Protein AF-A0AA96J7F6-F1 (afdb_monomer_lite)

Structure (mmCIF, N/CA/C/O backbone):
data_AF-A0AA96J7F6-F1
#
_entry.id   AF-A0AA96J7F6-F1
#
loop_
_atom_site.group_PDB
_atom_site.id
_atom_site.type_symbol
_atom_site.label_atom_id
_atom_site.label_alt_id
_atom_site.label_comp_id
_atom_site.label_asym_id
_atom_site.label_entity_id
_atom_site.label_seq_id
_atom_site.pdbx_PDB_ins_code
_atom_site.Cartn_x
_atom_site.Cartn_y
_atom_site.Cartn_z
_atom_site.occupancy
_atom_site.B_iso_or_equiv
_atom_site.auth_seq_id
_atom_site.auth_comp_id
_atom_site.auth_asym_id
_atom_site.auth_atom_id
_atom_site.pdbx_PDB_model_num
ATOM 1 N N . MET A 1 1 ? -18.258 10.737 36.086 1.00 29.47 1 MET A N 1
ATOM 2 C CA . MET A 1 1 ? -18.375 11.320 34.730 1.00 29.47 1 MET A CA 1
ATOM 3 C C . MET A 1 1 ? -16.994 11.320 34.085 1.00 29.47 1 MET A C 1
ATOM 5 O O . MET A 1 1 ? -16.238 12.267 34.261 1.00 29.47 1 MET A O 1
ATOM 9 N N . GLY A 1 2 ? -16.617 10.206 33.451 1.00 30.23 2 GLY A N 1
ATOM 10 C CA . GLY A 1 2 ? -15.282 10.015 32.882 1.00 30.23 2 GLY A CA 1
ATOM 11 C C . GLY A 1 2 ? -15.169 10.684 31.518 1.00 30.23 2 GLY A C 1
ATOM 12 O O . GLY A 1 2 ? -15.756 10.223 30.545 1.00 30.23 2 GLY A O 1
ATOM 13 N N . TRP A 1 3 ? -14.425 11.781 31.451 1.00 26.95 3 TRP A N 1
ATOM 14 C CA . TRP A 1 3 ? -14.023 12.395 30.195 1.00 26.95 3 TRP A CA 1
ATOM 15 C C . TRP A 1 3 ? -12.911 11.531 29.593 1.00 26.95 3 TRP A C 1
ATOM 17 O O . TRP A 1 3 ? -11.762 11.611 30.014 1.00 26.95 3 TRP A O 1
ATOM 27 N N . THR A 1 4 ? -13.236 10.658 28.640 1.00 39.91 4 THR A N 1
ATOM 28 C CA . THR A 1 4 ? -12.218 9.870 27.933 1.00 39.91 4 THR A CA 1
ATOM 29 C C . THR A 1 4 ? -11.337 10.821 27.130 1.00 39.91 4 THR A C 1
ATOM 31 O O . THR A 1 4 ? -11.848 11.573 26.298 1.00 39.91 4 THR A O 1
ATOM 34 N N . LEU A 1 5 ? -10.024 10.795 27.361 1.00 40.53 5 LEU A N 1
ATOM 35 C CA . LEU A 1 5 ? -9.011 11.621 26.684 1.00 40.53 5 LEU A CA 1
ATOM 36 C C . LEU A 1 5 ? -9.068 11.503 25.148 1.00 40.53 5 LEU A C 1
ATOM 38 O O . LEU A 1 5 ? -8.717 12.447 24.446 1.00 40.53 5 LEU A O 1
ATOM 42 N N . THR A 1 6 ? -9.641 10.416 24.623 1.00 42.97 6 THR A N 1
ATOM 43 C CA . THR A 1 6 ? -10.039 10.240 23.217 1.00 42.97 6 THR A CA 1
ATOM 44 C C . THR A 1 6 ? -10.931 11.373 22.709 1.00 42.97 6 THR A C 1
ATOM 46 O O . THR A 1 6 ? -10.792 11.790 21.571 1.00 42.97 6 THR A O 1
ATOM 49 N N . SER A 1 7 ? -11.810 11.928 23.548 1.00 34.69 7 SER A N 1
ATOM 50 C CA . SER A 1 7 ? -12.689 13.056 23.207 1.00 34.69 7 SER A CA 1
ATOM 51 C C . SER A 1 7 ? -11.951 14.398 23.163 1.00 34.69 7 SER A C 1
ATOM 53 O O . SER A 1 7 ? -12.307 15.266 22.365 1.00 34.69 7 SER A O 1
ATOM 55 N N . VAL A 1 8 ? -10.900 14.555 23.975 1.00 37.75 8 VAL A N 1
ATOM 56 C CA . VAL A 1 8 ? -10.046 15.749 23.992 1.00 37.75 8 VAL A CA 1
ATOM 57 C C . VAL A 1 8 ? -9.094 15.707 22.802 1.00 37.75 8 VAL A C 1
ATOM 59 O O . VAL A 1 8 ? -9.061 16.668 22.044 1.00 37.75 8 VAL A O 1
ATOM 62 N N . VAL A 1 9 ? -8.443 14.564 22.557 1.00 44.38 9 VAL A N 1
ATOM 63 C CA . VAL A 1 9 ? -7.594 14.302 21.383 1.00 44.38 9 VAL A CA 1
ATOM 64 C C . VAL A 1 9 ? -8.403 14.354 20.081 1.00 44.38 9 VAL A C 1
ATOM 66 O O . VAL A 1 9 ? -7.963 14.974 19.123 1.00 44.38 9 VAL A O 1
ATOM 69 N N . ALA A 1 10 ? -9.624 13.812 20.028 1.00 41.59 10 ALA A N 1
ATOM 70 C CA . ALA A 1 10 ? -10.499 13.947 18.857 1.00 41.59 10 ALA A CA 1
ATOM 71 C C . ALA A 1 10 ? -10.995 15.389 18.636 1.00 41.59 10 ALA A C 1
ATOM 73 O O . ALA A 1 10 ? -11.301 15.763 17.502 1.00 41.59 10 ALA A O 1
ATOM 74 N N . ARG A 1 11 ? -11.068 16.222 19.687 1.00 40.59 11 ARG A N 1
ATOM 75 C CA . ARG A 1 11 ? -11.379 17.658 19.560 1.00 40.59 11 ARG A CA 1
ATOM 76 C C . ARG A 1 11 ? -10.172 18.483 19.121 1.00 40.59 11 ARG A C 1
ATOM 78 O O . ARG A 1 11 ? -10.361 19.372 18.298 1.00 40.59 11 ARG A O 1
ATOM 85 N N . THR A 1 12 ? -8.965 18.187 19.600 1.00 42.22 12 THR A N 1
ATOM 86 C CA . THR A 1 12 ? -7.732 18.881 19.184 1.00 42.22 12 THR A CA 1
ATOM 87 C C . THR A 1 12 ? -7.173 18.382 17.848 1.00 42.22 12 THR A C 1
ATOM 89 O O . THR A 1 12 ? -6.543 19.162 17.142 1.00 42.22 12 THR A O 1
ATOM 92 N N . LEU A 1 13 ? -7.454 17.136 17.442 1.00 48.16 13 LEU A N 1
ATOM 93 C CA . LEU A 1 13 ? -7.037 16.550 16.156 1.00 48.16 13 LEU A CA 1
ATOM 94 C C . LEU A 1 13 ? -8.118 16.578 15.065 1.00 48.16 13 LEU A C 1
ATOM 96 O O . LEU A 1 13 ? -7.890 16.078 13.965 1.00 48.16 13 LEU A O 1
ATOM 100 N N . ARG A 1 14 ? -9.270 17.215 15.321 1.00 47.66 14 ARG A N 1
ATOM 101 C CA . ARG A 1 14 ? -10.308 17.493 14.311 1.00 47.66 14 ARG A CA 1
ATOM 102 C C . ARG A 1 14 ? -9.776 18.034 12.969 1.00 47.66 14 ARG A C 1
ATOM 104 O O . ARG A 1 14 ? -10.328 17.615 11.955 1.00 47.66 14 ARG A O 1
ATOM 111 N N . PRO A 1 15 ? -8.742 18.905 12.911 1.00 49.34 15 PRO A N 1
ATOM 112 C CA . PRO A 1 15 ? -8.194 19.362 11.630 1.00 49.34 15 PRO A CA 1
ATOM 113 C C . PRO A 1 15 ? -7.339 18.321 10.878 1.00 49.34 15 PRO A C 1
ATOM 115 O O . PRO A 1 15 ? -7.033 18.541 9.712 1.00 49.34 15 PRO A O 1
ATOM 118 N N . PHE A 1 16 ? -6.970 17.191 11.495 1.00 52.75 16 PHE A N 1
ATOM 119 C CA . PHE A 1 16 ? -6.060 16.178 10.924 1.00 52.75 16 PHE A CA 1
ATOM 120 C C . PHE A 1 16 ? -6.755 14.860 10.530 1.00 52.75 16 PHE A C 1
ATOM 122 O O . PHE A 1 16 ? -6.098 13.845 10.284 1.00 52.75 16 PHE A O 1
ATOM 129 N N . GLY A 1 17 ? -8.090 14.857 10.456 1.00 57.62 17 GLY A N 1
ATOM 130 C CA . GLY A 1 17 ? -8.877 13.674 10.118 1.00 57.62 17 GLY A CA 1
ATOM 131 C C . GLY A 1 17 ? -10.109 13.974 9.270 1.00 57.62 17 GLY A C 1
ATOM 132 O O . GLY A 1 17 ? -10.468 15.124 9.037 1.00 57.62 17 GLY A O 1
ATOM 133 N N . TRP A 1 18 ? -10.782 12.919 8.816 1.00 63.25 18 TRP A N 1
ATOM 134 C CA . TRP A 1 18 ? -11.919 12.990 7.886 1.00 63.25 18 TRP A CA 1
ATOM 135 C C . TRP A 1 18 ? -13.217 13.580 8.490 1.00 63.25 18 TRP A C 1
ATOM 137 O O . TRP A 1 18 ? -14.277 13.600 7.860 1.00 63.25 18 TRP A O 1
ATOM 147 N N . GLY A 1 19 ? -13.159 14.077 9.731 1.00 66.19 19 GLY A N 1
ATOM 148 C CA . GLY A 1 19 ? -14.324 14.536 10.487 1.00 66.19 19 GLY A CA 1
ATOM 149 C C . GLY A 1 19 ? -15.365 13.426 10.679 1.00 66.19 19 GLY A C 1
ATOM 150 O O . GLY A 1 19 ? -15.033 12.245 10.707 1.00 66.19 19 GLY A O 1
ATOM 151 N N . ARG A 1 20 ? -16.644 13.802 10.815 1.00 74.56 20 ARG A N 1
ATOM 152 C CA . ARG A 1 20 ? -17.781 12.857 10.851 1.00 74.56 20 ARG A CA 1
ATOM 153 C C . ARG A 1 20 ? -18.398 12.595 9.467 1.00 74.56 20 ARG A C 1
ATOM 155 O O . ARG A 1 20 ? -19.425 11.940 9.393 1.00 74.56 20 ARG A O 1
ATOM 162 N N . ARG A 1 21 ? -17.809 13.104 8.374 1.00 81.25 21 ARG A N 1
ATOM 163 C CA . ARG A 1 21 ? -18.402 13.004 7.023 1.00 81.25 21 ARG A CA 1
ATOM 164 C C . ARG A 1 21 ? -18.541 11.561 6.541 1.00 81.25 21 ARG A C 1
ATOM 166 O O . ARG A 1 21 ? -19.539 11.229 5.924 1.00 81.25 21 ARG A O 1
ATOM 173 N N . TRP A 1 22 ? -17.584 10.705 6.884 1.00 85.12 22 TRP A N 1
ATOM 174 C CA . TRP A 1 22 ? -17.620 9.277 6.556 1.00 85.12 22 TRP A CA 1
ATOM 175 C C . TRP A 1 22 ? -18.732 8.498 7.285 1.00 85.12 22 TRP A C 1
ATOM 177 O O . TRP A 1 22 ? -19.058 7.390 6.875 1.00 85.12 22 TRP A O 1
ATOM 187 N N . LEU A 1 23 ? -19.327 9.084 8.335 1.00 88.50 23 LEU A N 1
ATOM 188 C CA . LEU A 1 23 ? -20.488 8.545 9.054 1.00 88.50 23 LEU A CA 1
ATOM 189 C C . LEU A 1 23 ? -21.826 9.039 8.484 1.00 88.50 23 LEU A C 1
ATOM 191 O O . LEU A 1 23 ? -22.871 8.668 9.010 1.00 88.50 23 LEU A O 1
ATOM 195 N N . ALA A 1 24 ? -21.817 9.933 7.491 1.00 89.25 24 ALA A N 1
ATOM 196 C CA . ALA A 1 24 ? -23.053 10.423 6.895 1.00 89.25 24 ALA A CA 1
ATOM 197 C C . ALA A 1 24 ? -23.759 9.279 6.161 1.00 89.25 24 ALA A C 1
ATOM 199 O O . ALA A 1 24 ? -23.123 8.573 5.383 1.00 89.25 24 ALA A O 1
ATOM 200 N N . GLU A 1 25 ? -25.063 9.135 6.382 1.00 90.50 25 GLU A N 1
ATOM 201 C CA . GLU A 1 25 ? -25.889 8.062 5.81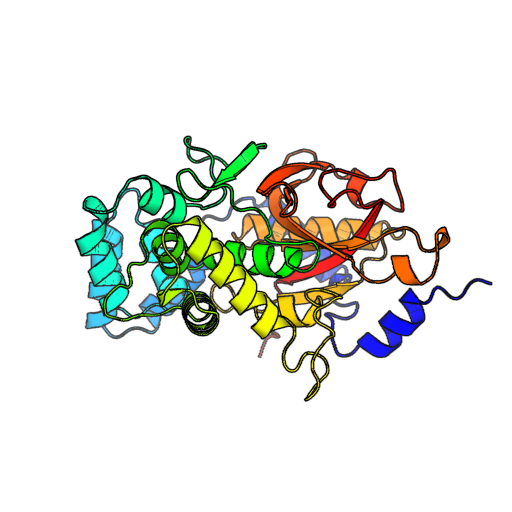5 1.00 90.50 25 GLU A CA 1
ATOM 202 C C . GLU A 1 25 ? -25.701 7.898 4.293 1.00 90.50 25 GLU A C 1
ATOM 204 O O . GLU A 1 25 ? -25.311 6.803 3.894 1.00 90.50 25 GLU A O 1
ATOM 209 N N . PRO A 1 26 ? -25.730 8.962 3.456 1.00 90.88 26 PRO A N 1
ATOM 210 C CA . PRO A 1 26 ? -25.479 8.806 2.018 1.00 90.88 26 PRO A CA 1
ATOM 211 C C . PRO A 1 26 ? -24.084 8.261 1.678 1.00 90.88 26 PRO A C 1
ATOM 213 O O . PRO A 1 26 ? -23.900 7.570 0.679 1.00 90.88 26 PRO A O 1
ATOM 216 N N . ALA A 1 27 ? -23.070 8.581 2.490 1.00 89.12 27 ALA A N 1
ATOM 217 C CA . ALA A 1 27 ? -21.715 8.081 2.277 1.00 89.12 27 ALA A CA 1
ATOM 218 C C . ALA A 1 27 ? -21.601 6.595 2.646 1.00 89.12 27 ALA A C 1
ATOM 220 O O . ALA A 1 27 ? -20.864 5.861 1.988 1.00 89.12 27 ALA A O 1
ATOM 221 N N . VAL A 1 28 ? -22.316 6.161 3.687 1.00 92.44 28 VAL A N 1
ATOM 222 C CA . VAL A 1 28 ? -22.358 4.760 4.123 1.00 92.44 28 VAL A CA 1
ATOM 223 C C . VAL A 1 28 ? -23.142 3.913 3.126 1.00 92.44 28 VAL A C 1
ATOM 225 O O . VAL A 1 28 ? -22.621 2.893 2.688 1.00 92.44 28 VAL A O 1
ATOM 228 N N . GLU A 1 29 ? -24.325 4.362 2.704 1.00 92.75 29 GLU A N 1
ATOM 229 C CA . GLU A 1 29 ? -25.144 3.683 1.690 1.00 92.75 29 GLU A CA 1
ATOM 230 C C . GLU A 1 29 ? -24.381 3.520 0.373 1.00 92.75 29 GLU A C 1
ATOM 232 O O . GLU A 1 29 ? -24.348 2.437 -0.212 1.00 92.75 29 GLU A O 1
ATOM 237 N N . HIS A 1 30 ? -23.690 4.577 -0.071 1.00 90.69 30 HIS A N 1
ATOM 238 C CA . HIS A 1 30 ? -22.843 4.497 -1.254 1.00 90.69 30 HIS A CA 1
ATOM 239 C C . HIS A 1 30 ? -21.741 3.446 -1.087 1.00 90.69 30 HIS A C 1
ATOM 241 O O . HIS A 1 30 ? -21.542 2.624 -1.977 1.00 90.69 30 HIS A O 1
ATOM 247 N N . ALA A 1 31 ? -21.043 3.426 0.052 1.00 91.81 31 ALA A N 1
ATOM 248 C CA . ALA A 1 31 ? -20.015 2.426 0.316 1.00 91.81 31 ALA A CA 1
ATOM 249 C C . ALA A 1 31 ? -20.581 0.996 0.365 1.00 91.81 31 ALA A C 1
ATOM 251 O O . ALA A 1 31 ? -19.964 0.087 -0.181 1.00 91.81 31 ALA A O 1
ATOM 252 N N . GLN A 1 32 ? -21.763 0.790 0.948 1.00 92.62 32 GLN A N 1
ATOM 253 C CA . GLN A 1 32 ? -22.434 -0.515 0.967 1.00 92.62 32 GLN A CA 1
ATOM 254 C C . GLN A 1 32 ? -22.753 -0.999 -0.447 1.00 92.62 32 GLN A C 1
ATOM 256 O O . GLN A 1 32 ? -22.313 -2.080 -0.826 1.00 92.62 32 GLN A O 1
ATOM 261 N N . HIS A 1 33 ? -23.392 -0.158 -1.262 1.00 90.56 33 HIS A N 1
ATOM 262 C CA . HIS A 1 33 ? -23.676 -0.477 -2.662 1.00 90.56 33 HIS A CA 1
ATOM 263 C C . HIS A 1 33 ? -22.395 -0.826 -3.437 1.00 90.56 33 HIS A C 1
ATOM 265 O O . HIS A 1 33 ? -22.348 -1.762 -4.233 1.00 90.56 33 HIS A O 1
ATOM 271 N N . LEU A 1 34 ? -21.319 -0.073 -3.197 1.00 88.38 34 LEU A N 1
ATOM 272 C CA . LEU A 1 34 ? -20.024 -0.324 -3.819 1.00 88.38 34 LEU A CA 1
ATOM 273 C C . LEU A 1 34 ? -19.353 -1.621 -3.350 1.00 88.38 34 LEU A C 1
ATOM 275 O O . LEU A 1 34 ? -18.599 -2.195 -4.132 1.00 88.38 34 LEU A O 1
ATOM 279 N N . ALA A 1 35 ? -19.580 -2.044 -2.108 1.00 87.62 35 ALA A N 1
ATOM 280 C CA . ALA A 1 35 ? -19.077 -3.303 -1.570 1.00 87.62 35 ALA A CA 1
ATOM 281 C C . ALA A 1 35 ? -19.878 -4.504 -2.098 1.00 87.62 35 ALA A C 1
ATOM 283 O O . ALA A 1 35 ? -19.287 -5.510 -2.480 1.00 87.62 35 ALA A O 1
ATOM 284 N N . GLU A 1 36 ? -21.206 -4.380 -2.177 1.00 86.75 36 GLU A N 1
ATOM 285 C CA . GLU A 1 36 ? -22.120 -5.410 -2.693 1.00 86.75 36 GLU A CA 1
ATOM 286 C C . GLU A 1 36 ? -21.915 -5.690 -4.183 1.00 86.75 36 GLU A C 1
ATOM 288 O O . GLU A 1 36 ? -22.040 -6.831 -4.622 1.00 86.75 36 GLU A O 1
ATOM 293 N N . ALA A 1 37 ? -21.525 -4.672 -4.957 1.00 82.94 37 ALA A N 1
ATOM 294 C CA . ALA A 1 37 ? -21.127 -4.846 -6.353 1.00 82.94 37 ALA A CA 1
ATOM 295 C C . ALA A 1 37 ? -19.887 -5.754 -6.524 1.00 82.94 37 ALA A C 1
ATOM 297 O O . ALA A 1 37 ? -19.620 -6.212 -7.635 1.00 82.94 37 ALA A O 1
ATOM 298 N N . GLY A 1 38 ? -19.143 -6.027 -5.444 1.00 75.81 38 GLY A N 1
ATOM 299 C CA . GLY A 1 38 ? -17.979 -6.904 -5.437 1.00 75.81 38 GLY A CA 1
ATOM 300 C C . GLY A 1 38 ? -16.756 -6.312 -6.137 1.00 75.81 38 GLY A C 1
ATOM 301 O O . GLY A 1 38 ? -16.668 -5.106 -6.386 1.00 75.81 38 GLY A O 1
ATOM 302 N N . ALA A 1 39 ? -15.781 -7.180 -6.434 1.00 69.69 39 ALA A N 1
ATOM 303 C CA . ALA A 1 39 ? -14.584 -6.800 -7.177 1.00 69.69 39 ALA A CA 1
ATOM 304 C C . ALA A 1 39 ? -14.987 -6.178 -8.518 1.00 69.69 39 ALA A C 1
ATOM 306 O O . ALA A 1 39 ? -15.656 -6.809 -9.339 1.00 69.69 39 ALA A O 1
ATOM 307 N N . ARG A 1 40 ? -14.601 -4.920 -8.731 1.00 65.44 40 ARG A N 1
ATOM 308 C CA . ARG A 1 40 ? -15.029 -4.201 -9.927 1.00 65.44 40 ARG A CA 1
ATOM 309 C C . ARG A 1 40 ? -14.231 -4.637 -11.137 1.00 65.44 40 ARG A C 1
ATOM 311 O O . ARG A 1 40 ? -13.006 -4.670 -11.102 1.00 65.44 40 ARG A O 1
ATOM 318 N N . GLU A 1 41 ? -14.936 -4.783 -12.252 1.00 61.72 41 GLU A N 1
ATOM 319 C CA . GLU A 1 41 ? -14.333 -4.898 -13.584 1.00 61.72 41 GLU A CA 1
ATOM 320 C C . GLU A 1 41 ? -13.382 -3.718 -13.883 1.00 61.72 41 GLU A C 1
ATOM 322 O O . GLU A 1 41 ? -12.384 -3.867 -14.581 1.00 61.72 41 GLU A O 1
ATOM 327 N N . ARG A 1 42 ? -13.649 -2.545 -13.283 1.00 76.19 42 ARG A N 1
ATOM 328 C CA . ARG A 1 42 ? -12.766 -1.371 -13.294 1.00 76.19 42 ARG A CA 1
ATOM 329 C C . ARG A 1 42 ? -12.461 -0.878 -11.885 1.00 76.19 42 ARG A C 1
ATOM 331 O O . ARG A 1 42 ? -13.124 0.033 -11.385 1.00 76.19 42 ARG A O 1
ATOM 338 N N . ASP A 1 43 ? -11.447 -1.471 -11.266 1.00 89.50 43 ASP A N 1
ATOM 339 C CA . ASP A 1 43 ? -10.872 -1.033 -9.988 1.00 89.50 43 ASP A CA 1
ATOM 340 C C . ASP A 1 43 ? -10.167 0.350 -10.085 1.00 89.50 43 ASP A C 1
ATOM 342 O O . ASP A 1 43 ? -10.121 0.993 -11.146 1.00 89.50 43 ASP A O 1
ATOM 346 N N . ALA A 1 44 ? -9.605 0.844 -8.977 1.00 93.38 44 ALA A N 1
ATOM 347 C CA . ALA A 1 44 ? -8.922 2.139 -8.942 1.00 93.38 44 ALA A CA 1
ATOM 348 C C . ALA A 1 44 ? -7.713 2.233 -9.891 1.00 93.38 44 ALA A C 1
ATOM 350 O O . ALA A 1 44 ? -7.495 3.288 -10.501 1.00 93.38 44 ALA A O 1
ATOM 351 N N . ALA A 1 45 ? -6.950 1.148 -10.043 1.00 95.31 45 ALA A N 1
ATOM 352 C CA . ALA A 1 45 ? -5.805 1.094 -10.944 1.00 95.31 45 ALA A CA 1
ATOM 353 C C . ALA A 1 45 ? -6.252 1.156 -12.411 1.00 95.31 45 ALA A C 1
ATOM 355 O O . ALA A 1 45 ? -5.623 1.848 -13.207 1.00 95.31 45 ALA A O 1
ATOM 356 N N . ALA A 1 46 ? -7.368 0.510 -12.768 1.00 95.06 46 ALA A N 1
ATOM 357 C CA . ALA A 1 46 ? -7.900 0.490 -14.130 1.00 95.06 46 ALA A CA 1
ATOM 358 C C . ALA A 1 46 ? -8.313 1.899 -14.544 1.00 95.06 46 ALA A C 1
ATOM 360 O O . ALA A 1 46 ? -7.867 2.399 -15.572 1.00 95.06 46 ALA A O 1
ATOM 361 N N . ARG A 1 47 ? -9.062 2.591 -13.678 1.00 95.00 47 ARG A N 1
ATOM 362 C CA . ARG A 1 47 ? -9.479 3.974 -13.939 1.00 95.00 47 ARG A CA 1
ATOM 363 C C . ARG A 1 47 ? -8.287 4.929 -14.043 1.00 95.00 47 ARG A C 1
ATOM 365 O O . ARG A 1 47 ? -8.328 5.890 -14.804 1.00 95.00 47 ARG A O 1
ATOM 372 N N . ALA A 1 48 ? -7.233 4.722 -13.253 1.00 96.56 48 ALA A N 1
ATOM 373 C CA . ALA A 1 48 ? -6.022 5.541 -13.338 1.00 96.56 48 ALA A CA 1
ATOM 374 C C . ALA A 1 48 ? -5.194 5.251 -14.597 1.00 96.56 48 ALA A C 1
ATOM 376 O O . ALA A 1 48 ? -4.660 6.183 -15.196 1.00 96.56 48 ALA A O 1
ATOM 377 N N . TRP A 1 49 ? -5.130 3.989 -15.017 1.00 97.06 49 TRP A N 1
ATOM 378 C CA . TRP A 1 49 ? -4.528 3.576 -16.279 1.00 97.06 49 TRP A CA 1
ATOM 379 C C . TRP A 1 49 ? -5.256 4.185 -17.483 1.00 97.06 49 TRP A C 1
ATOM 381 O O . TRP A 1 49 ? -4.607 4.801 -18.323 1.00 97.06 49 TRP A O 1
ATOM 391 N N . GLU A 1 50 ? -6.590 4.106 -17.528 1.00 96.75 50 GLU A N 1
ATOM 392 C CA . GLU A 1 50 ? -7.417 4.725 -18.577 1.00 96.75 50 GLU A CA 1
ATOM 393 C C . GLU A 1 50 ? -7.135 6.231 -18.685 1.00 96.75 50 GLU A C 1
ATOM 395 O O . GLU A 1 50 ? -6.741 6.709 -19.749 1.00 96.75 50 GLU A O 1
ATOM 400 N N . ARG A 1 51 ? -7.196 6.963 -17.561 1.00 97.00 51 ARG A N 1
ATOM 401 C CA . ARG A 1 51 ? -6.855 8.398 -17.527 1.00 97.00 51 ARG A CA 1
ATOM 402 C C . ARG A 1 51 ? -5.436 8.679 -18.016 1.00 97.00 51 ARG A C 1
ATOM 404 O O . ARG A 1 51 ? -5.192 9.704 -18.651 1.00 97.00 51 ARG A O 1
ATOM 411 N N . ARG A 1 52 ? -4.477 7.798 -17.710 1.00 97.38 52 ARG A N 1
ATOM 412 C CA . ARG A 1 52 ? -3.102 7.939 -18.200 1.00 97.38 52 ARG A CA 1
ATOM 413 C C . ARG A 1 52 ? -3.032 7.754 -19.710 1.00 97.38 52 ARG A C 1
ATOM 415 O O . ARG A 1 52 ? -2.353 8.551 -20.350 1.00 97.38 52 ARG A O 1
ATOM 422 N N . LEU A 1 53 ? -3.718 6.767 -20.282 1.00 98.19 53 LEU A N 1
ATOM 423 C CA . LEU A 1 53 ? -3.761 6.581 -21.735 1.00 98.19 53 LEU A CA 1
ATOM 424 C C . LEU A 1 53 ? -4.420 7.773 -22.439 1.00 98.19 53 LEU A C 1
ATOM 426 O O . LEU A 1 53 ? -3.890 8.243 -23.443 1.00 98.19 53 LEU A O 1
ATOM 430 N N . GLU A 1 54 ? -5.527 8.286 -21.898 1.00 97.69 54 GLU A N 1
ATOM 431 C CA . GLU A 1 54 ? -6.241 9.455 -22.431 1.00 97.69 54 GLU A CA 1
ATOM 432 C C . GLU A 1 54 ? -5.386 10.728 -22.399 1.00 97.69 54 GLU A C 1
ATOM 434 O O . GLU A 1 54 ? -5.403 11.509 -23.348 1.00 97.69 54 GLU A O 1
ATOM 439 N N . GLY A 1 55 ? -4.612 10.926 -21.327 1.00 97.38 55 GLY A N 1
ATOM 440 C CA . GLY A 1 55 ? -3.729 12.083 -21.162 1.00 97.38 55 GLY A CA 1
ATOM 441 C C . GLY A 1 55 ? -2.353 11.961 -21.830 1.00 97.38 55 GLY A C 1
ATOM 442 O O . GLY A 1 55 ? -1.554 12.892 -21.729 1.00 97.38 55 GLY A O 1
ATOM 443 N N . SER A 1 56 ? -2.038 10.828 -22.465 1.00 98.00 56 SER A N 1
ATOM 444 C CA . SER A 1 56 ? -0.722 10.566 -23.065 1.00 98.00 56 SER A CA 1
ATOM 445 C C . SER A 1 56 ? -0.626 11.052 -24.513 1.00 98.00 56 SER A C 1
ATOM 447 O O . SER A 1 56 ? -1.615 11.108 -25.244 1.00 98.00 56 SER A O 1
ATOM 449 N N . SER A 1 57 ? 0.598 11.341 -24.970 1.00 98.31 57 SER A N 1
ATOM 450 C CA . SER A 1 57 ? 0.860 11.533 -26.400 1.00 98.31 57 SER A CA 1
ATOM 451 C C . SER A 1 57 ? 0.530 10.254 -27.185 1.00 98.31 57 SER A C 1
ATOM 453 O O . SER A 1 57 ? 0.485 9.155 -26.626 1.00 98.31 57 SER A O 1
ATOM 455 N N . LEU A 1 58 ? 0.331 10.356 -28.505 1.00 98.12 58 LEU A N 1
ATOM 456 C CA . LEU A 1 58 ? 0.073 9.172 -29.335 1.00 98.12 58 LEU A CA 1
ATOM 457 C C . LEU A 1 58 ? 1.203 8.132 -29.227 1.00 98.12 58 LEU A C 1
ATOM 459 O O . LEU A 1 58 ? 0.917 6.937 -29.154 1.00 98.12 58 LEU A O 1
ATOM 463 N N . ALA A 1 59 ? 2.459 8.586 -29.210 1.00 98.06 59 ALA A N 1
ATOM 464 C CA . ALA A 1 59 ? 3.629 7.719 -29.099 1.00 98.06 59 ALA A CA 1
ATOM 465 C C . ALA A 1 59 ? 3.680 7.017 -27.733 1.00 98.06 59 ALA A C 1
ATOM 467 O O . ALA A 1 59 ? 3.823 5.796 -27.682 1.00 98.06 59 ALA A O 1
ATOM 468 N N . ASP A 1 60 ? 3.474 7.763 -26.645 1.00 98.38 60 ASP A N 1
ATOM 469 C CA . ASP A 1 60 ? 3.478 7.209 -25.287 1.00 98.38 60 ASP A CA 1
ATOM 470 C C . ASP A 1 60 ? 2.340 6.214 -25.081 1.00 98.38 60 ASP A C 1
ATOM 472 O O . ASP A 1 60 ? 2.559 5.120 -24.567 1.00 98.38 60 ASP A O 1
ATOM 476 N N . ARG A 1 61 ? 1.129 6.547 -25.544 1.00 98.50 61 ARG A N 1
ATOM 477 C CA . ARG A 1 61 ? -0.016 5.634 -25.488 1.00 98.50 61 ARG A CA 1
ATOM 478 C C . ARG A 1 61 ? 0.290 4.322 -26.208 1.00 98.50 61 ARG A C 1
ATOM 480 O O . ARG A 1 61 ? 0.045 3.259 -25.649 1.00 98.50 61 ARG A O 1
ATOM 487 N N . ARG A 1 62 ? 0.871 4.377 -27.413 1.00 98.38 62 ARG A N 1
ATOM 488 C CA . ARG A 1 62 ? 1.261 3.166 -28.154 1.00 98.38 62 ARG A CA 1
ATOM 489 C C . ARG A 1 62 ? 2.324 2.353 -27.426 1.00 98.38 62 ARG A C 1
ATOM 491 O O . ARG A 1 62 ? 2.224 1.128 -27.411 1.00 98.38 62 ARG A O 1
ATOM 498 N N . ALA A 1 63 ? 3.306 3.001 -26.806 1.00 98.25 63 ALA A N 1
ATOM 499 C CA . ALA A 1 63 ? 4.312 2.316 -26.000 1.00 98.25 63 ALA A CA 1
ATOM 500 C C . ALA A 1 63 ? 3.690 1.623 -24.772 1.00 98.25 63 ALA A C 1
ATOM 502 O O . ALA A 1 63 ? 4.001 0.464 -24.503 1.00 98.25 63 ALA A O 1
ATOM 503 N N . LEU 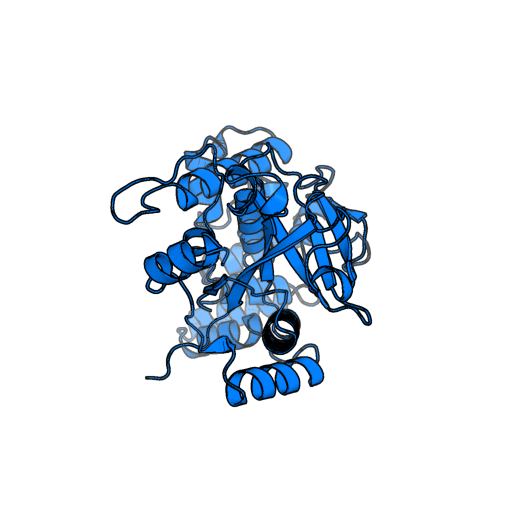A 1 64 ? 2.767 2.293 -24.077 1.00 98.50 64 LEU A N 1
ATOM 504 C CA . LEU A 1 64 ? 2.033 1.748 -22.931 1.00 98.50 64 LEU A CA 1
ATOM 505 C C . LEU A 1 64 ? 1.140 0.559 -23.320 1.00 98.50 64 LEU A C 1
ATOM 507 O O . LEU A 1 64 ? 1.198 -0.481 -22.668 1.00 98.50 64 LEU A O 1
ATOM 511 N N . GLU A 1 65 ? 0.361 0.683 -24.396 1.00 98.25 65 GLU A N 1
ATOM 512 C CA . GLU A 1 65 ? -0.474 -0.402 -24.935 1.00 98.25 65 GLU A CA 1
ATOM 513 C C . GLU A 1 65 ? 0.373 -1.609 -25.360 1.00 98.25 65 GLU A C 1
ATOM 515 O O . GLU A 1 65 ? 0.025 -2.747 -25.052 1.00 98.25 65 GLU A O 1
ATOM 520 N N . THR A 1 66 ? 1.512 -1.366 -26.016 1.00 98.44 66 THR A N 1
ATOM 521 C CA . THR A 1 66 ? 2.437 -2.428 -26.441 1.00 98.44 66 THR A CA 1
ATOM 522 C C . THR A 1 66 ? 3.045 -3.141 -25.237 1.00 98.44 66 THR A C 1
ATOM 524 O O . THR A 1 66 ? 3.061 -4.367 -25.198 1.00 98.44 66 THR A O 1
ATOM 527 N N . ALA A 1 67 ? 3.505 -2.394 -24.228 1.00 98.25 67 ALA A N 1
ATOM 528 C CA . ALA A 1 67 ? 4.028 -2.978 -22.997 1.00 98.25 67 ALA A CA 1
ATOM 529 C C . ALA A 1 67 ? 2.960 -3.812 -22.272 1.00 98.25 67 ALA A C 1
ATOM 531 O O . ALA A 1 67 ? 3.256 -4.912 -21.813 1.00 98.25 67 ALA A O 1
ATOM 532 N N . HIS A 1 68 ? 1.721 -3.314 -22.204 1.00 98.06 68 HIS A N 1
ATOM 533 C CA . HIS A 1 68 ? 0.599 -4.030 -21.600 1.00 98.06 68 HIS A CA 1
ATOM 534 C C . HIS A 1 68 ? 0.299 -5.340 -22.342 1.00 98.06 68 HIS A C 1
ATOM 536 O O . HIS A 1 68 ? 0.123 -6.371 -21.699 1.00 98.06 68 HIS A O 1
ATOM 542 N N . ALA A 1 69 ? 0.290 -5.318 -23.678 1.00 97.06 69 ALA A N 1
ATOM 543 C CA . ALA A 1 69 ? 0.077 -6.509 -24.498 1.00 97.06 69 ALA A CA 1
ATOM 544 C C . ALA A 1 69 ? 1.222 -7.534 -24.383 1.00 97.06 69 ALA A C 1
ATOM 546 O O . ALA A 1 69 ? 0.962 -8.732 -24.382 1.00 97.06 69 ALA A O 1
ATOM 547 N N . GLU A 1 70 ? 2.476 -7.088 -24.243 1.00 96.62 70 GLU A N 1
ATOM 548 C CA . GLU A 1 70 ? 3.648 -7.976 -24.147 1.00 96.62 70 GLU A CA 1
ATOM 549 C C . GLU A 1 70 ? 3.635 -8.873 -22.897 1.00 96.62 70 GLU A C 1
ATOM 551 O O . GLU A 1 70 ? 4.192 -9.972 -22.928 1.00 96.62 70 GLU A O 1
ATOM 556 N N . LEU A 1 71 ? 3.020 -8.429 -21.792 1.00 95.25 71 LEU A N 1
ATOM 557 C CA . LEU A 1 71 ? 2.929 -9.235 -20.568 1.00 95.25 71 LEU A CA 1
ATOM 558 C C . LEU A 1 71 ? 1.777 -10.246 -20.567 1.00 95.25 71 LEU A C 1
ATOM 560 O O . LEU A 1 71 ? 1.804 -11.148 -19.731 1.00 95.25 71 LEU A O 1
ATOM 564 N N . ASP A 1 72 ? 0.806 -10.120 -21.476 1.00 93.50 72 ASP A N 1
ATOM 565 C CA . ASP A 1 72 ? -0.343 -11.026 -21.617 1.00 93.50 72 ASP A CA 1
ATOM 566 C C . ASP A 1 72 ? -1.019 -11.352 -20.266 1.00 93.50 72 ASP A C 1
ATOM 568 O O . ASP A 1 72 ? -1.634 -10.473 -19.662 1.00 93.50 72 ASP A O 1
ATOM 572 N N . ALA A 1 73 ? -0.842 -12.566 -19.730 1.00 92.62 73 ALA A N 1
ATOM 573 C CA . ALA A 1 73 ? -1.387 -12.988 -18.435 1.00 92.62 73 ALA A CA 1
ATOM 574 C C . ALA A 1 73 ? -0.954 -12.110 -17.239 1.00 92.62 73 ALA A C 1
ATOM 576 O O . ALA A 1 73 ? -1.619 -12.103 -16.205 1.00 92.62 73 ALA A O 1
ATOM 577 N N . ASP A 1 74 ? 0.145 -11.363 -17.374 1.00 95.88 74 ASP A N 1
ATOM 578 C CA . ASP A 1 74 ? 0.684 -10.461 -16.354 1.00 95.88 74 ASP A CA 1
ATOM 579 C C . ASP A 1 74 ? 0.429 -8.977 -16.661 1.00 95.88 74 ASP A C 1
ATOM 581 O O . ASP A 1 74 ? 1.054 -8.104 -16.051 1.00 95.88 74 ASP A O 1
ATOM 585 N N . SER A 1 75 ? -0.462 -8.654 -17.607 1.00 96.44 75 SER A N 1
ATOM 586 C CA . SER A 1 75 ? -0.695 -7.274 -18.059 1.00 96.44 75 SER A CA 1
ATOM 587 C C . SER A 1 75 ? -1.112 -6.325 -16.926 1.00 96.44 75 SER A C 1
ATOM 589 O O . SER A 1 75 ? -0.828 -5.124 -16.973 1.00 96.44 75 SER A O 1
ATOM 591 N N . ASP A 1 76 ? -1.698 -6.872 -15.856 1.00 95.44 76 ASP A N 1
ATOM 592 C CA . ASP A 1 76 ? -2.008 -6.158 -14.620 1.00 95.44 76 ASP A CA 1
ATOM 593 C C . ASP A 1 76 ? -0.794 -5.439 -14.007 1.00 95.44 76 ASP A C 1
ATOM 595 O O . ASP A 1 76 ? -0.907 -4.327 -13.488 1.00 95.44 76 ASP A O 1
ATOM 599 N N . VAL A 1 77 ? 0.395 -6.037 -14.113 1.00 97.94 77 VAL A N 1
ATOM 600 C CA . VAL A 1 77 ? 1.639 -5.436 -13.624 1.00 97.94 77 VAL A CA 1
ATOM 601 C C . VAL A 1 77 ? 1.928 -4.135 -14.377 1.00 97.94 77 VAL A C 1
ATOM 603 O O . VAL A 1 77 ? 2.256 -3.124 -13.757 1.00 97.94 77 VAL A O 1
ATOM 606 N N . ILE A 1 78 ? 1.749 -4.112 -15.703 1.00 98.44 78 ILE A N 1
ATOM 607 C CA . ILE A 1 78 ? 1.925 -2.888 -16.503 1.00 98.44 78 ILE A CA 1
ATOM 608 C C . ILE A 1 78 ? 0.840 -1.865 -16.192 1.00 98.44 78 ILE A C 1
ATOM 610 O O . ILE A 1 78 ? 1.137 -0.676 -16.047 1.00 98.44 78 ILE A O 1
ATOM 614 N N . ARG A 1 79 ? -0.404 -2.324 -16.036 1.00 97.88 79 ARG A N 1
ATOM 615 C CA . ARG A 1 79 ? -1.539 -1.479 -15.660 1.00 97.88 79 ARG A CA 1
ATOM 616 C C . ARG A 1 79 ? -1.262 -0.740 -14.351 1.00 97.88 79 ARG A C 1
ATOM 618 O O . ARG A 1 79 ? -1.380 0.484 -14.314 1.00 97.88 79 ARG A O 1
ATOM 625 N N . ARG A 1 80 ? -0.816 -1.448 -13.305 1.00 97.75 80 ARG A N 1
ATOM 626 C CA . ARG A 1 80 ? -0.441 -0.849 -12.013 1.00 97.75 80 ARG A CA 1
ATOM 627 C C . ARG A 1 80 ? 0.788 0.047 -12.106 1.00 97.75 80 ARG A C 1
ATOM 629 O O . ARG A 1 80 ? 0.759 1.144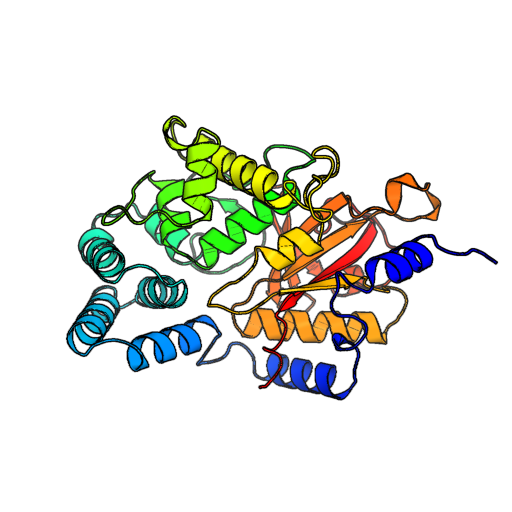 -11.558 1.00 97.75 80 ARG A O 1
ATOM 636 N N . ALA A 1 81 ? 1.818 -0.348 -12.855 1.00 98.38 81 ALA A N 1
ATOM 637 C CA . ALA A 1 81 ? 2.990 0.495 -13.099 1.00 98.38 81 ALA A CA 1
ATOM 638 C C . ALA A 1 81 ? 2.609 1.847 -13.733 1.00 98.38 81 ALA A C 1
ATOM 640 O O . ALA A 1 81 ? 3.029 2.907 -13.264 1.00 98.38 81 ALA A O 1
ATOM 641 N N . GLY A 1 82 ? 1.763 1.828 -14.767 1.00 98.06 82 GLY A N 1
ATOM 642 C CA . GLY A 1 82 ? 1.245 3.048 -15.380 1.00 98.06 82 GLY A CA 1
ATOM 643 C C . GLY A 1 82 ? 0.348 3.838 -14.434 1.00 98.06 82 GLY A C 1
ATOM 644 O O . GLY A 1 82 ? 0.545 5.040 -14.276 1.00 98.06 82 GLY A O 1
ATOM 645 N N . ALA A 1 83 ? -0.588 3.178 -13.751 1.00 97.62 83 ALA A N 1
ATOM 646 C CA . ALA A 1 83 ? -1.485 3.811 -12.787 1.00 97.62 83 ALA A CA 1
ATOM 647 C C . ALA A 1 83 ? -0.738 4.479 -11.615 1.00 97.62 83 ALA A C 1
ATOM 649 O O . ALA A 1 83 ? -1.181 5.513 -11.114 1.00 97.62 83 ALA A O 1
ATOM 650 N N . ALA A 1 84 ? 0.398 3.918 -11.190 1.00 96.56 84 ALA A N 1
ATOM 651 C CA . ALA A 1 84 ? 1.289 4.492 -10.180 1.00 96.56 84 ALA A CA 1
ATOM 652 C C . ALA A 1 84 ? 2.081 5.712 -10.694 1.00 96.56 84 ALA A C 1
ATOM 654 O O . ALA A 1 84 ? 2.695 6.428 -9.904 1.00 96.56 84 ALA A O 1
ATOM 655 N N . GLY A 1 85 ? 2.039 5.983 -12.002 1.00 96.88 85 GLY A N 1
ATOM 656 C CA . GLY A 1 85 ? 2.698 7.122 -12.633 1.00 96.88 85 GLY A CA 1
ATOM 657 C C . GLY A 1 85 ? 4.133 6.847 -13.076 1.00 96.88 85 GLY A C 1
ATOM 658 O O . GLY A 1 85 ? 4.884 7.802 -13.281 1.00 96.88 85 GLY A O 1
ATOM 659 N N . ALA A 1 86 ? 4.529 5.579 -13.238 1.00 98.12 86 ALA A N 1
ATOM 660 C CA . ALA A 1 86 ? 5.874 5.252 -13.692 1.00 98.12 86 ALA A CA 1
ATOM 661 C C . ALA A 1 86 ? 6.163 5.828 -15.101 1.00 98.12 86 ALA A C 1
ATOM 663 O O . ALA A 1 86 ? 5.257 5.897 -15.950 1.00 98.12 86 ALA A O 1
ATOM 664 N N . PRO A 1 87 ? 7.413 6.249 -15.374 1.00 98.38 87 PRO A N 1
ATOM 665 C CA . PRO A 1 87 ? 7.847 6.687 -16.698 1.00 98.38 87 PRO A CA 1
ATOM 666 C C . PRO A 1 87 ? 7.624 5.620 -17.781 1.00 98.38 87 PRO A C 1
ATOM 668 O O . PRO A 1 87 ? 7.729 4.419 -17.523 1.00 98.38 87 PRO A O 1
ATOM 671 N N . VAL A 1 88 ? 7.297 6.056 -19.002 1.00 98.56 88 VAL A N 1
ATOM 672 C CA . VAL A 1 88 ? 6.957 5.160 -20.126 1.00 98.56 88 VAL A CA 1
ATOM 673 C C . VAL A 1 88 ? 8.142 4.269 -20.511 1.00 98.56 88 VAL A C 1
ATOM 675 O O . VAL A 1 88 ? 7.966 3.079 -20.761 1.00 98.56 88 VAL A O 1
ATOM 678 N N . ASP A 1 89 ? 9.354 4.815 -20.500 1.00 98.38 89 ASP A N 1
ATOM 679 C CA . ASP A 1 89 ? 10.602 4.094 -20.752 1.00 98.38 89 ASP A CA 1
ATOM 680 C C . ASP A 1 89 ? 10.896 3.038 -19.676 1.00 98.38 89 ASP A C 1
ATOM 682 O O . ASP A 1 89 ? 11.306 1.924 -20.004 1.00 98.38 89 ASP A O 1
ATOM 686 N N . SER A 1 90 ? 10.610 3.324 -18.404 1.00 98.62 90 SER A N 1
ATOM 687 C CA . SER A 1 90 ? 10.700 2.336 -17.322 1.00 98.62 90 SER A CA 1
ATOM 688 C C . SER A 1 90 ? 9.691 1.204 -17.476 1.00 98.62 90 SER A C 1
ATOM 690 O O . SER A 1 90 ? 10.042 0.045 -17.253 1.00 98.62 90 SER A O 1
ATOM 692 N N . ILE A 1 91 ? 8.457 1.513 -17.885 1.00 98.69 91 ILE A N 1
ATOM 693 C CA . ILE A 1 91 ? 7.415 0.515 -18.165 1.00 98.69 91 ILE A CA 1
ATOM 694 C C . ILE A 1 91 ? 7.825 -0.370 -19.350 1.00 98.69 91 ILE A C 1
ATOM 696 O O . ILE A 1 91 ? 7.757 -1.596 -19.257 1.00 98.69 91 ILE A O 1
ATOM 700 N N . ALA A 1 92 ? 8.326 0.225 -20.434 1.00 98.38 92 ALA A N 1
ATOM 701 C CA . ALA A 1 92 ? 8.838 -0.517 -21.585 1.00 98.38 92 ALA A CA 1
ATOM 702 C C . ALA A 1 92 ? 10.047 -1.397 -21.211 1.00 98.38 92 ALA A C 1
ATOM 704 O O . ALA A 1 92 ? 10.134 -2.557 -21.623 1.00 98.38 92 ALA A O 1
ATOM 705 N N . ALA A 1 93 ? 10.960 -0.881 -20.381 1.00 98.44 93 ALA A N 1
ATOM 706 C CA . ALA A 1 93 ? 12.102 -1.636 -19.873 1.00 98.44 93 ALA A CA 1
ATOM 707 C C . ALA A 1 93 ? 11.673 -2.808 -18.975 1.00 98.44 93 ALA A C 1
ATOM 709 O O . ALA A 1 93 ? 12.264 -3.888 -19.062 1.00 98.44 93 ALA A O 1
ATOM 710 N N . LEU A 1 94 ? 10.642 -2.624 -18.140 1.00 98.50 94 LEU A N 1
ATOM 711 C CA . LEU A 1 94 ? 10.044 -3.707 -17.361 1.00 98.50 94 LEU A CA 1
ATOM 712 C C . LEU A 1 94 ? 9.469 -4.781 -18.283 1.00 98.50 94 LEU A C 1
ATOM 714 O O . LEU A 1 94 ? 9.802 -5.952 -18.111 1.00 98.50 94 LEU A O 1
ATOM 718 N N . ALA A 1 95 ? 8.689 -4.390 -19.293 1.00 98.31 95 ALA A N 1
ATOM 719 C CA . ALA A 1 95 ? 8.085 -5.333 -20.229 1.00 98.31 95 ALA A CA 1
ATOM 720 C C . ALA A 1 95 ? 9.125 -6.166 -20.989 1.00 98.31 95 ALA A C 1
ATOM 722 O O . ALA A 1 95 ? 9.091 -7.395 -20.953 1.00 98.31 95 ALA A O 1
ATOM 723 N N . SER A 1 96 ? 10.146 -5.516 -21.551 1.00 97.56 96 SER A N 1
ATOM 724 C CA . SER A 1 96 ? 11.268 -6.196 -22.217 1.00 97.56 96 SER A CA 1
ATOM 725 C C . SER A 1 96 ? 12.107 -7.076 -21.268 1.00 97.56 96 SER A C 1
ATOM 727 O O . SER A 1 96 ? 12.772 -8.042 -21.671 1.00 97.56 96 SER A O 1
ATOM 729 N N . GLY A 1 97 ? 12.123 -6.734 -19.979 1.00 97.19 97 GLY A N 1
ATOM 730 C CA . GLY A 1 97 ? 12.835 -7.467 -18.938 1.00 97.19 97 GLY A CA 1
ATOM 731 C C . GLY A 1 97 ? 12.041 -8.618 -18.320 1.00 97.19 97 GLY A C 1
ATOM 732 O O . GLY A 1 97 ? 12.660 -9.497 -17.718 1.00 97.19 97 GLY A O 1
ATOM 733 N N . TRP A 1 98 ? 10.713 -8.636 -18.471 1.00 97.75 98 TRP A N 1
ATOM 734 C CA . TRP A 1 98 ? 9.799 -9.427 -17.643 1.00 97.75 98 TRP A CA 1
ATOM 735 C C . TRP A 1 98 ? 10.120 -10.920 -17.648 1.00 97.75 98 TRP A C 1
ATOM 737 O O . TRP A 1 98 ? 10.316 -11.523 -16.592 1.00 97.75 98 TRP A O 1
ATOM 747 N N . ARG A 1 99 ? 10.288 -11.516 -18.836 1.00 96.31 99 ARG A N 1
ATOM 748 C CA . ARG A 1 99 ? 10.566 -12.959 -18.980 1.00 96.31 99 ARG A CA 1
ATOM 749 C C . ARG A 1 99 ? 11.853 -13.395 -18.271 1.00 96.31 99 ARG A C 1
ATOM 751 O O . ARG A 1 99 ? 11.934 -14.528 -17.809 1.00 96.31 99 ARG A O 1
ATOM 758 N N . ARG A 1 100 ? 12.828 -12.486 -18.151 1.00 96.44 100 ARG A N 1
ATOM 759 C CA . ARG A 1 100 ? 14.140 -12.718 -17.522 1.00 96.44 100 ARG A CA 1
ATOM 760 C C . ARG A 1 100 ? 14.145 -12.469 -16.011 1.00 96.44 100 ARG A C 1
ATOM 762 O O . ARG A 1 100 ? 15.184 -12.650 -15.381 1.00 96.44 100 ARG A O 1
ATOM 769 N N . LEU A 1 101 ? 13.042 -12.003 -15.424 1.00 96.31 101 LEU A N 1
ATOM 770 C CA . LEU A 1 101 ? 12.936 -11.870 -13.973 1.00 96.31 101 LEU A CA 1
ATOM 771 C C . LEU A 1 101 ? 12.779 -13.240 -13.315 1.00 96.31 101 LEU A C 1
ATOM 773 O O . LEU A 1 101 ? 12.109 -14.122 -13.852 1.00 96.31 101 LEU A O 1
ATOM 777 N N . HIS A 1 102 ? 13.388 -13.384 -12.137 1.00 94.62 102 HIS A N 1
ATOM 778 C CA . HIS A 1 102 ? 13.179 -14.540 -11.272 1.00 94.62 102 HIS A CA 1
ATOM 779 C C . HIS A 1 102 ? 11.709 -14.620 -10.850 1.00 94.62 102 HIS A C 1
ATOM 781 O O . HIS A 1 102 ? 11.055 -13.585 -10.682 1.00 94.62 102 HIS A O 1
ATOM 787 N N . ASP A 1 103 ? 11.203 -15.830 -10.637 1.00 94.44 103 ASP A N 1
ATOM 788 C CA . ASP A 1 103 ? 9.783 -16.040 -10.355 1.00 94.44 103 ASP A CA 1
ATOM 789 C C . ASP A 1 103 ? 9.343 -15.384 -9.043 1.00 94.44 103 ASP A C 1
ATOM 791 O O . ASP A 1 103 ? 8.254 -14.821 -8.997 1.00 94.44 103 ASP A O 1
ATOM 795 N N . ASP A 1 104 ? 10.220 -15.301 -8.037 1.00 94.56 104 ASP A N 1
ATOM 796 C CA . ASP A 1 104 ? 9.950 -14.538 -6.805 1.00 94.56 104 ASP A CA 1
ATOM 797 C C . ASP A 1 104 ? 9.680 -13.051 -7.073 1.00 94.56 104 ASP A C 1
ATOM 799 O O . ASP A 1 104 ? 8.822 -12.441 -6.437 1.00 94.56 104 ASP A O 1
ATOM 803 N N . ALA A 1 105 ? 10.400 -12.449 -8.025 1.00 96.44 105 ALA A N 1
ATOM 804 C CA . ALA A 1 105 ? 10.211 -11.045 -8.373 1.00 96.44 105 ALA A CA 1
ATOM 805 C C . ALA A 1 105 ? 8.910 -10.846 -9.156 1.00 96.44 105 ALA A C 1
ATOM 807 O O . ALA A 1 105 ? 8.205 -9.867 -8.921 1.00 96.44 105 ALA A O 1
ATOM 808 N N . LYS A 1 106 ? 8.566 -11.789 -10.044 1.00 96.44 106 LYS A N 1
ATOM 809 C CA . LYS A 1 106 ? 7.278 -11.785 -10.751 1.00 96.44 106 LYS A CA 1
ATOM 810 C C . LYS A 1 106 ? 6.117 -11.967 -9.776 1.00 96.44 106 LYS A C 1
ATOM 812 O O . LYS A 1 106 ? 5.151 -11.217 -9.848 1.00 96.44 106 LYS A O 1
ATOM 817 N N . ALA A 1 107 ? 6.223 -12.913 -8.843 1.00 95.00 107 ALA A N 1
ATOM 818 C CA . ALA A 1 107 ? 5.219 -13.165 -7.814 1.00 95.00 107 ALA A CA 1
ATOM 819 C C . ALA A 1 107 ? 4.997 -11.925 -6.937 1.00 95.00 107 ALA A C 1
ATOM 821 O O . ALA A 1 107 ? 3.865 -11.463 -6.815 1.00 95.00 107 ALA A O 1
ATOM 822 N N . ALA A 1 108 ? 6.075 -11.323 -6.426 1.00 95.75 108 ALA A N 1
ATOM 823 C CA . ALA A 1 108 ? 5.990 -10.099 -5.633 1.00 95.75 108 ALA A CA 1
ATOM 824 C C . ALA A 1 108 ? 5.411 -8.915 -6.428 1.00 95.75 108 ALA A C 1
ATOM 826 O O . ALA A 1 108 ? 4.650 -8.123 -5.879 1.00 95.75 108 ALA A O 1
ATOM 827 N N . ALA A 1 109 ? 5.759 -8.790 -7.713 1.00 96.81 109 ALA A N 1
ATOM 828 C CA . ALA A 1 109 ? 5.219 -7.751 -8.583 1.00 96.81 109 ALA A CA 1
ATOM 829 C C . ALA A 1 109 ? 3.724 -7.942 -8.861 1.00 96.81 109 ALA A C 1
ATOM 831 O O . ALA A 1 109 ? 3.005 -6.946 -8.908 1.00 96.81 109 ALA A O 1
ATOM 832 N N . ARG A 1 110 ? 3.254 -9.186 -9.041 1.00 96.12 110 ARG A N 1
ATOM 833 C CA . ARG A 1 110 ? 1.836 -9.529 -9.251 1.00 96.12 110 ARG A CA 1
ATOM 834 C C . ARG A 1 110 ? 0.998 -9.183 -8.028 1.00 96.12 110 ARG A C 1
ATOM 836 O O . ARG A 1 110 ? 0.078 -8.385 -8.135 1.00 96.12 110 ARG A O 1
ATOM 843 N N . ASP A 1 111 ? 1.342 -9.742 -6.875 1.00 95.31 111 ASP A N 1
ATOM 844 C CA . ASP A 1 111 ? 0.675 -9.435 -5.615 1.00 95.31 111 ASP A CA 1
ATOM 845 C C . ASP A 1 111 ? 1.568 -9.864 -4.444 1.00 95.31 111 ASP A C 1
ATOM 847 O O . ASP A 1 111 ? 1.724 -11.066 -4.214 1.00 95.31 111 ASP A O 1
ATOM 851 N N . PRO A 1 112 ? 2.132 -8.928 -3.657 1.00 95.31 112 PRO A N 1
ATOM 852 C CA . PRO A 1 112 ? 3.002 -9.287 -2.541 1.00 95.31 112 PRO A CA 1
ATOM 853 C C . PRO A 1 112 ? 2.266 -10.032 -1.416 1.00 95.31 112 PRO A C 1
ATOM 855 O O . PRO A 1 112 ? 2.924 -10.579 -0.538 1.00 95.31 112 PRO A O 1
ATOM 858 N N . PHE A 1 113 ? 0.927 -10.060 -1.418 1.00 96.06 113 PHE A N 1
ATOM 859 C CA . PHE A 1 113 ? 0.113 -10.763 -0.420 1.00 96.06 113 PHE A CA 1
ATOM 860 C C . PHE A 1 113 ? -0.391 -12.132 -0.885 1.00 96.06 113 PHE A C 1
ATOM 862 O O . PHE A 1 113 ? -0.948 -12.882 -0.079 1.00 96.06 113 PHE A O 1
ATOM 869 N N . ALA A 1 114 ? -0.258 -12.458 -2.170 1.00 87.50 114 ALA A N 1
ATOM 870 C CA . ALA A 1 114 ? -0.722 -13.736 -2.676 1.00 87.50 114 ALA A CA 1
ATOM 871 C C . ALA A 1 114 ? 0.203 -14.863 -2.206 1.00 87.50 114 ALA A C 1
ATOM 873 O O . ALA A 1 114 ? 1.429 -14.757 -2.245 1.00 87.50 114 ALA A O 1
ATOM 874 N N . ALA A 1 115 ? -0.389 -15.988 -1.805 1.00 71.25 115 ALA A N 1
ATOM 875 C CA . ALA A 1 115 ? 0.364 -17.226 -1.668 1.00 71.25 115 ALA A CA 1
ATOM 876 C C . ALA A 1 115 ? 0.873 -17.693 -3.046 1.00 71.25 115 ALA A C 1
ATOM 878 O O . ALA A 1 115 ? 0.425 -17.209 -4.083 1.00 71.25 115 ALA A O 1
ATOM 879 N N . THR A 1 116 ? 1.728 -18.719 -3.077 1.00 60.72 116 THR A N 1
ATOM 880 C CA . THR A 1 116 ? 2.273 -19.324 -4.313 1.00 60.72 116 THR A CA 1
ATOM 881 C C . THR A 1 116 ? 1.204 -19.696 -5.357 1.00 60.72 116 THR A C 1
ATOM 883 O O . THR A 1 116 ? 1.504 -19.775 -6.541 1.00 60.72 116 THR A O 1
ATOM 886 N N . VAL A 1 117 ? -0.049 -19.891 -4.932 1.00 58.38 117 VAL A N 1
ATOM 887 C CA . VAL A 1 117 ? -1.207 -20.205 -5.788 1.00 58.38 117 VAL A CA 1
ATOM 888 C C . VAL A 1 117 ? -1.965 -18.972 -6.312 1.00 58.38 117 VAL A C 1
ATOM 890 O O . VAL A 1 117 ? -3.046 -19.122 -6.866 1.00 58.38 117 VAL A O 1
ATOM 893 N N . GLY A 1 118 ? -1.446 -17.754 -6.123 1.00 69.38 118 GLY A N 1
ATOM 894 C CA . GLY A 1 118 ? -2.057 -16.520 -6.639 1.00 69.38 118 GLY A CA 1
ATOM 895 C C . GLY A 1 118 ? -3.272 -16.017 -5.850 1.00 69.38 118 GLY A C 1
ATOM 896 O O . GLY A 1 118 ? -3.970 -15.123 -6.311 1.00 69.38 118 GLY A O 1
ATOM 897 N N . VAL A 1 119 ? -3.531 -16.574 -4.662 1.00 82.31 119 VAL A N 1
ATOM 898 C CA . VAL A 1 119 ? -4.676 -16.215 -3.811 1.00 82.31 119 VAL A CA 1
ATOM 899 C C . VAL A 1 119 ? -4.184 -15.733 -2.449 1.00 82.31 119 VAL A C 1
ATOM 901 O O . VAL A 1 119 ? -3.295 -16.347 -1.849 1.00 82.31 119 VAL A O 1
ATOM 904 N N . ARG A 1 120 ? -4.775 -14.646 -1.944 1.00 92.81 120 ARG A N 1
ATOM 905 C CA . ARG A 1 120 ? -4.551 -14.159 -0.576 1.00 92.81 120 ARG A CA 1
ATOM 906 C C . ARG A 1 120 ? -5.240 -15.099 0.411 1.00 92.81 120 ARG A C 1
ATOM 908 O O . ARG A 1 120 ? -6.445 -15.312 0.329 1.00 92.81 120 ARG A O 1
ATOM 915 N N . ARG A 1 121 ? -4.480 -15.663 1.344 1.00 92.75 121 ARG A N 1
ATOM 916 C CA . ARG A 1 121 ? -4.973 -16.567 2.395 1.00 92.75 121 ARG A CA 1
ATOM 917 C C . ARG A 1 121 ? -4.122 -16.420 3.644 1.00 92.75 121 ARG A C 1
ATOM 919 O O . ARG A 1 121 ? -3.014 -15.899 3.561 1.00 92.75 121 ARG A O 1
ATOM 926 N N . GLU A 1 122 ? -4.618 -16.896 4.780 1.00 93.94 122 GLU A N 1
ATOM 927 C CA . GLU A 1 122 ? -3.835 -16.895 6.016 1.00 93.94 122 GLU A CA 1
ATOM 928 C C . GLU A 1 122 ? -2.486 -17.605 5.838 1.00 93.94 122 GLU A C 1
ATOM 930 O O . GLU A 1 122 ? -2.391 -18.649 5.184 1.00 93.94 122 GLU A O 1
ATOM 935 N N . GLY A 1 123 ? -1.437 -17.025 6.422 1.00 94.25 123 GLY A N 1
ATOM 936 C CA . GLY A 1 123 ? -0.072 -17.531 6.316 1.00 94.25 123 GLY A CA 1
ATOM 937 C C . GLY A 1 123 ? 0.978 -16.437 6.111 1.00 94.25 123 GLY A C 1
ATOM 938 O O . GLY A 1 123 ? 0.648 -15.252 6.080 1.00 94.25 123 GLY A O 1
ATOM 939 N N . PRO A 1 124 ? 2.263 -16.815 6.007 1.00 94.94 124 PRO A N 1
ATOM 940 C CA . PRO A 1 124 ? 3.356 -15.863 5.844 1.00 94.94 124 PRO A CA 1
ATOM 941 C C . PRO A 1 124 ? 3.215 -15.017 4.573 1.00 94.94 124 PRO A C 1
ATOM 943 O O . PRO A 1 124 ? 2.887 -15.536 3.508 1.00 94.94 124 PRO A O 1
ATOM 946 N N . VAL A 1 125 ? 3.530 -13.729 4.688 1.00 96.56 125 VAL A N 1
ATOM 947 C CA . VAL A 1 125 ? 3.739 -12.816 3.558 1.00 96.56 125 VAL A CA 1
ATOM 948 C C . VAL A 1 125 ? 5.238 -12.744 3.319 1.00 96.56 125 VAL A C 1
ATOM 950 O O . VAL A 1 125 ? 5.989 -12.474 4.258 1.00 96.56 125 VAL A O 1
ATOM 953 N N . ALA A 1 126 ? 5.700 -12.998 2.096 1.00 94.81 126 ALA A N 1
ATOM 954 C CA . ALA A 1 126 ? 7.127 -13.112 1.819 1.00 94.81 126 ALA A CA 1
ATOM 955 C C . ALA A 1 126 ? 7.543 -12.467 0.493 1.00 94.81 126 ALA A C 1
ATOM 957 O O . ALA A 1 126 ? 6.826 -12.508 -0.503 1.00 94.81 126 ALA A O 1
ATOM 958 N N . PHE A 1 127 ? 8.754 -11.917 0.490 1.00 94.06 127 PHE A N 1
ATOM 959 C CA . PHE A 1 127 ? 9.492 -11.534 -0.705 1.00 94.06 127 PHE A CA 1
ATOM 960 C C . PHE A 1 127 ? 10.511 -12.640 -1.000 1.00 94.06 127 PHE A C 1
ATOM 962 O O . PHE A 1 127 ? 11.576 -12.701 -0.381 1.00 94.06 127 PHE A O 1
ATOM 969 N N . GLY A 1 128 ? 10.159 -13.559 -1.901 1.00 90.62 128 GLY A N 1
ATOM 970 C CA . GLY A 1 128 ? 10.907 -14.805 -2.087 1.00 90.62 128 GLY A CA 1
ATOM 971 C C . GLY A 1 128 ? 10.958 -15.607 -0.785 1.00 90.62 128 GLY A C 1
ATOM 972 O O . GLY A 1 128 ? 9.925 -15.905 -0.192 1.00 90.62 128 GLY A O 1
ATOM 973 N N . VAL A 1 129 ? 12.161 -15.910 -0.297 1.00 89.62 129 VAL A N 1
ATOM 974 C CA . VAL A 1 129 ? 12.362 -16.661 0.958 1.00 89.62 129 VAL A CA 1
ATOM 975 C C . VAL A 1 129 ? 12.281 -15.805 2.230 1.00 89.62 129 VAL A C 1
ATOM 977 O O . VAL A 1 129 ? 12.304 -16.345 3.334 1.00 89.62 129 VAL A O 1
ATOM 980 N N . VAL A 1 130 ? 12.209 -14.476 2.109 1.00 95.00 130 VAL A N 1
ATOM 981 C CA . VAL A 1 130 ? 12.230 -13.565 3.263 1.00 95.00 130 VAL A CA 1
ATOM 982 C C . VAL A 1 130 ? 10.811 -13.198 3.664 1.00 95.00 130 VAL A C 1
ATOM 984 O O . VAL A 1 130 ? 10.088 -12.564 2.900 1.00 95.00 130 VAL A O 1
ATOM 987 N N . THR A 1 131 ? 10.425 -13.535 4.895 1.00 96.75 131 THR A N 1
ATOM 988 C CA . THR A 1 131 ? 9.152 -13.079 5.467 1.00 96.75 131 THR A CA 1
ATOM 989 C C . THR A 1 131 ? 9.162 -11.558 5.608 1.00 96.75 131 THR A C 1
ATOM 991 O O . THR A 1 131 ? 10.068 -10.984 6.218 1.00 96.75 131 THR A O 1
ATOM 994 N N . ALA A 1 132 ? 8.139 -10.895 5.076 1.00 96.94 132 ALA A N 1
ATOM 995 C CA . ALA A 1 132 ? 7.938 -9.462 5.202 1.00 96.94 132 ALA A CA 1
ATOM 996 C C . ALA A 1 132 ? 7.481 -9.147 6.632 1.00 96.94 132 ALA A C 1
ATOM 998 O O . ALA A 1 132 ? 6.307 -8.937 6.882 1.00 96.94 132 ALA A O 1
ATOM 999 N N . ARG A 1 133 ? 8.398 -9.178 7.600 1.00 97.44 133 ARG A N 1
ATOM 1000 C CA . ARG A 1 133 ? 8.141 -8.867 9.014 1.00 97.44 133 ARG A CA 1
ATOM 1001 C C . ARG A 1 133 ? 8.622 -7.454 9.342 1.00 97.44 133 ARG A C 1
ATOM 1003 O O . ARG A 1 133 ? 9.574 -6.967 8.726 1.00 97.44 133 ARG A O 1
ATOM 1010 N N . GLN A 1 134 ? 7.988 -6.786 10.303 1.00 96.50 134 GLN A N 1
ATOM 1011 C CA . GLN A 1 134 ? 8.504 -5.524 10.833 1.00 96.50 134 GLN A CA 1
ATOM 1012 C C . GLN A 1 134 ? 9.867 -5.714 11.501 1.00 96.50 134 GLN A C 1
ATOM 1014 O O . GLN A 1 134 ? 10.122 -6.750 12.118 1.00 96.50 134 GLN A O 1
ATOM 1019 N N . VAL A 1 135 ? 10.715 -4.692 11.424 1.00 95.75 135 VAL A N 1
ATOM 1020 C CA . VAL A 1 135 ? 12.056 -4.704 12.031 1.00 95.75 135 VAL A CA 1
ATOM 1021 C C . VAL A 1 135 ? 11.980 -4.672 13.561 1.00 95.75 135 VAL A C 1
ATOM 1023 O O . VAL A 1 135 ? 12.725 -5.369 14.241 1.00 95.75 135 VAL A O 1
ATOM 1026 N N . ASP A 1 136 ? 11.079 -3.860 14.113 1.00 92.75 136 ASP A N 1
ATOM 1027 C CA . ASP A 1 136 ? 10.944 -3.618 15.551 1.00 92.75 136 ASP A CA 1
ATOM 1028 C C . ASP A 1 136 ? 9.519 -3.171 15.933 1.00 92.75 136 ASP A C 1
ATOM 1030 O O . ASP A 1 136 ? 8.628 -3.048 15.093 1.00 92.75 136 ASP A O 1
ATOM 1034 N N . GLN A 1 137 ? 9.291 -2.906 17.223 1.00 89.62 137 GLN A N 1
ATOM 1035 C CA . GLN A 1 137 ? 7.971 -2.537 17.757 1.00 89.62 137 GLN A CA 1
ATOM 1036 C C . GLN A 1 137 ? 7.466 -1.151 17.313 1.00 89.62 137 GLN A C 1
ATOM 1038 O O . GLN A 1 137 ? 6.315 -0.811 17.571 1.00 89.62 137 GLN A O 1
ATOM 1043 N N . THR A 1 138 ? 8.293 -0.349 16.642 1.00 91.50 138 THR A N 1
ATOM 1044 C CA . THR A 1 138 ? 7.945 0.998 16.156 1.00 91.50 138 THR A CA 1
ATOM 1045 C C . THR A 1 138 ? 7.726 1.051 14.645 1.00 91.50 138 THR A C 1
ATOM 1047 O O . THR A 1 138 ? 7.234 2.048 14.121 1.00 91.50 138 THR A O 1
ATOM 1050 N N . THR A 1 139 ? 8.031 -0.035 13.931 1.00 94.94 139 THR A N 1
ATOM 1051 C CA . THR A 1 139 ? 8.023 -0.082 12.462 1.00 94.94 139 THR A CA 1
ATOM 1052 C C . THR A 1 139 ? 6.776 -0.732 11.861 1.00 94.94 139 THR A C 1
ATOM 1054 O O . THR A 1 139 ? 6.691 -0.818 10.640 1.00 94.94 139 THR A O 1
ATOM 1057 N N . CYS A 1 140 ? 5.760 -1.094 12.660 1.00 96.31 140 CYS A N 1
ATOM 1058 C CA . CYS A 1 140 ? 4.487 -1.648 12.160 1.00 96.31 140 CYS A CA 1
ATOM 1059 C C . CYS A 1 140 ? 3.862 -0.797 11.040 1.00 96.31 140 CYS A C 1
ATOM 1061 O O . CYS A 1 140 ? 3.601 -1.298 9.948 1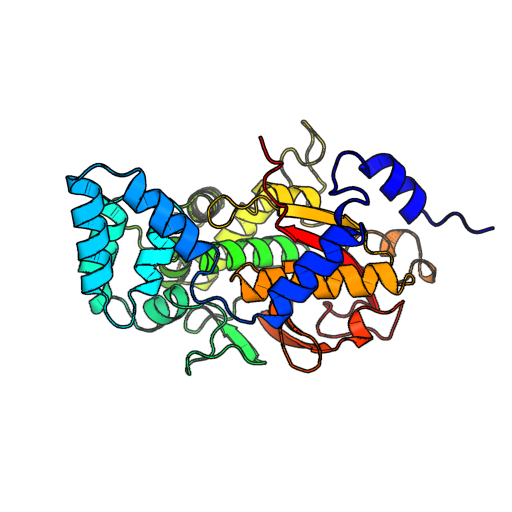.00 96.31 140 CYS A O 1
ATOM 1063 N N . GLY A 1 141 ? 3.689 0.509 11.269 1.00 96.88 141 GLY A N 1
ATOM 1064 C CA . GLY A 1 141 ? 3.122 1.422 10.271 1.00 96.88 141 GLY A CA 1
ATOM 1065 C C . GLY A 1 141 ? 4.018 1.624 9.047 1.00 96.88 141 GLY A C 1
ATOM 1066 O O . GLY A 1 141 ? 3.515 1.769 7.936 1.00 96.88 141 GLY A O 1
ATOM 1067 N N . ALA A 1 142 ? 5.339 1.571 9.222 1.00 97.56 142 ALA A N 1
ATOM 1068 C CA . ALA A 1 142 ? 6.297 1.662 8.124 1.00 97.56 142 ALA A CA 1
ATOM 1069 C C . ALA A 1 142 ? 6.317 0.394 7.253 1.00 97.56 142 ALA A C 1
ATOM 1071 O O . ALA A 1 142 ? 6.421 0.495 6.033 1.00 97.56 142 ALA A O 1
ATOM 1072 N N . ALA A 1 143 ? 6.173 -0.784 7.864 1.00 98.19 143 ALA A N 1
ATOM 1073 C CA . ALA A 1 143 ? 6.006 -2.054 7.165 1.00 98.19 143 ALA A CA 1
ATOM 1074 C C . ALA A 1 143 ? 4.686 -2.082 6.380 1.00 98.19 143 ALA A C 1
ATOM 1076 O O . ALA A 1 143 ? 4.684 -2.440 5.205 1.00 98.19 143 ALA A O 1
ATOM 1077 N N . VAL A 1 144 ? 3.584 -1.632 6.992 1.00 98.31 144 VAL A N 1
ATOM 1078 C CA . VAL A 1 144 ? 2.289 -1.473 6.311 1.00 98.31 144 VAL A CA 1
ATOM 1079 C C . VAL A 1 144 ? 2.417 -0.545 5.102 1.00 98.31 144 VAL A C 1
ATOM 1081 O O . VAL A 1 144 ? 2.066 -0.945 3.996 1.00 98.31 144 VAL A O 1
ATOM 1084 N N . LEU A 1 145 ? 2.990 0.651 5.274 1.00 98.06 145 LEU A N 1
ATOM 1085 C CA . LEU A 1 145 ? 3.171 1.603 4.175 1.00 98.06 145 LEU A CA 1
ATOM 1086 C C . LEU A 1 145 ? 4.085 1.046 3.068 1.00 98.06 145 LEU A C 1
ATOM 1088 O O . LEU A 1 145 ? 3.791 1.201 1.885 1.00 98.06 145 LEU A O 1
ATOM 1092 N N . GLY A 1 146 ? 5.161 0.341 3.434 1.00 98.06 146 GLY A N 1
ATOM 1093 C CA . GLY A 1 146 ? 6.051 -0.326 2.482 1.00 98.06 146 GLY A CA 1
ATOM 1094 C C . GLY A 1 146 ? 5.336 -1.369 1.618 1.00 98.06 146 GLY A C 1
ATOM 1095 O O . GLY A 1 146 ? 5.516 -1.377 0.402 1.00 98.06 146 GLY A O 1
ATOM 1096 N N . LEU A 1 147 ? 4.486 -2.206 2.218 1.00 98.19 147 LEU A N 1
ATOM 1097 C CA . LEU A 1 147 ? 3.696 -3.199 1.483 1.00 98.19 147 LEU A CA 1
ATOM 1098 C C . LEU A 1 147 ? 2.573 -2.572 0.653 1.00 98.19 147 LEU A C 1
ATOM 1100 O O . LEU A 1 147 ? 2.307 -3.044 -0.449 1.00 98.19 147 LEU A O 1
ATOM 1104 N N . MET A 1 148 ? 1.961 -1.477 1.116 1.00 97.81 148 MET A N 1
ATOM 1105 C CA . MET A 1 148 ? 1.025 -0.710 0.286 1.00 97.81 148 MET A CA 1
ATOM 1106 C C . MET A 1 148 ? 1.708 -0.173 -0.973 1.00 97.81 148 MET A C 1
ATOM 1108 O O . MET A 1 148 ? 1.155 -0.294 -2.067 1.00 97.81 148 MET A O 1
ATOM 1112 N N . HIS A 1 149 ? 2.924 0.367 -0.842 1.00 97.94 149 HIS A N 1
ATOM 1113 C CA . HIS A 1 149 ? 3.716 0.794 -1.993 1.00 97.94 149 HIS A CA 1
ATOM 1114 C C . HIS A 1 149 ? 4.094 -0.381 -2.900 1.00 97.94 149 HIS A C 1
ATOM 1116 O O . HIS A 1 149 ? 3.937 -0.255 -4.105 1.00 97.94 149 HIS A O 1
ATOM 1122 N N . ALA A 1 150 ? 4.513 -1.524 -2.350 1.00 97.94 150 ALA A N 1
ATOM 1123 C CA . ALA A 1 150 ? 4.836 -2.719 -3.136 1.00 97.94 150 ALA A CA 1
ATOM 1124 C C . ALA A 1 150 ? 3.632 -3.284 -3.910 1.00 97.94 150 ALA A C 1
ATOM 1126 O O . ALA A 1 150 ? 3.784 -3.728 -5.043 1.00 97.94 150 ALA A O 1
ATOM 1127 N N . ALA A 1 151 ? 2.433 -3.245 -3.324 1.00 96.94 151 ALA A N 1
ATOM 1128 C CA . ALA A 1 151 ? 1.215 -3.710 -3.983 1.00 96.94 151 ALA A CA 1
ATOM 1129 C C . ALA A 1 151 ? 0.727 -2.742 -5.073 1.00 96.94 151 ALA A C 1
ATOM 1131 O O . ALA A 1 151 ? 0.185 -3.173 -6.091 1.00 96.94 151 ALA A O 1
ATOM 1132 N N . THR A 1 152 ? 0.934 -1.439 -4.869 1.00 96.38 152 THR A N 1
ATOM 1133 C CA . THR A 1 152 ? 0.492 -0.385 -5.796 1.00 96.38 152 THR A CA 1
ATOM 1134 C C . THR A 1 152 ? 1.473 -0.180 -6.950 1.00 96.38 152 THR A C 1
ATOM 1136 O O . THR A 1 152 ? 1.061 0.021 -8.087 1.00 96.38 152 THR A O 1
ATOM 1139 N N . ASP A 1 153 ? 2.772 -0.212 -6.658 1.00 97.75 153 ASP A N 1
ATOM 1140 C CA . ASP A 1 153 ? 3.850 0.030 -7.609 1.00 97.75 153 ASP A CA 1
ATOM 1141 C C . ASP A 1 153 ? 4.751 -1.217 -7.703 1.00 97.75 153 ASP A C 1
ATOM 1143 O O . ASP A 1 153 ? 5.557 -1.477 -6.797 1.00 97.75 153 ASP A O 1
ATOM 1147 N N . PRO A 1 154 ? 4.666 -1.990 -8.803 1.00 98.19 154 PRO A N 1
ATOM 1148 C CA . PRO A 1 154 ? 5.445 -3.214 -8.957 1.00 98.19 154 PRO A CA 1
ATOM 1149 C C . PRO A 1 154 ? 6.959 -2.966 -8.975 1.00 98.19 154 PRO A C 1
ATOM 1151 O O . PRO A 1 154 ? 7.720 -3.877 -8.647 1.00 98.19 154 PRO A O 1
ATOM 1154 N N . PHE A 1 155 ? 7.432 -1.751 -9.286 1.00 98.62 155 PHE A N 1
ATOM 1155 C CA . PHE A 1 155 ? 8.860 -1.434 -9.213 1.00 98.62 155 PHE A CA 1
ATOM 1156 C C . PHE A 1 155 ? 9.386 -1.475 -7.776 1.00 98.62 155 PHE A C 1
ATOM 1158 O O . PHE A 1 155 ? 10.531 -1.874 -7.563 1.00 98.62 155 PHE A O 1
ATOM 1165 N N . VAL A 1 156 ? 8.557 -1.135 -6.783 1.00 98.31 156 VAL A N 1
ATOM 1166 C CA . VAL A 1 156 ? 8.923 -1.249 -5.363 1.00 98.31 156 VAL A CA 1
ATOM 1167 C C . VAL A 1 156 ? 9.103 -2.720 -4.986 1.00 98.31 156 VAL A C 1
ATOM 1169 O O . VAL A 1 156 ? 10.128 -3.078 -4.404 1.00 98.31 156 VAL A O 1
ATOM 1172 N N . ALA A 1 157 ? 8.152 -3.582 -5.359 1.00 98.00 157 ALA A N 1
ATOM 1173 C CA . ALA A 1 157 ? 8.223 -5.017 -5.085 1.00 98.00 157 ALA A CA 1
ATOM 1174 C C . ALA A 1 157 ? 9.445 -5.672 -5.754 1.00 98.00 157 ALA A C 1
ATOM 1176 O O . ALA A 1 157 ? 10.213 -6.380 -5.097 1.00 98.00 157 ALA A O 1
ATOM 1177 N N . ILE A 1 158 ? 9.679 -5.380 -7.039 1.00 97.94 158 ILE A N 1
ATOM 1178 C CA . ILE A 1 158 ? 10.830 -5.914 -7.779 1.00 97.94 158 ILE A CA 1
ATOM 1179 C C . ILE A 1 158 ? 12.139 -5.420 -7.166 1.00 97.94 158 ILE A C 1
ATOM 1181 O O . ILE A 1 158 ? 13.062 -6.213 -6.987 1.00 97.94 158 ILE A O 1
ATOM 1185 N N . TRP A 1 159 ? 12.231 -4.143 -6.784 1.00 97.69 159 TRP A N 1
ATOM 1186 C CA . TRP A 1 159 ? 13.436 -3.622 -6.145 1.00 97.69 159 TRP A CA 1
ATOM 1187 C C . TRP A 1 159 ? 13.721 -4.312 -4.808 1.00 97.69 159 TRP A C 1
ATOM 1189 O O . TRP A 1 159 ? 14.867 -4.674 -4.551 1.00 97.69 159 TRP A O 1
ATOM 1199 N N . VAL A 1 160 ? 12.711 -4.575 -3.973 1.00 97.44 160 VAL A N 1
ATOM 1200 C CA . VAL A 1 160 ? 12.923 -5.326 -2.723 1.00 97.44 160 VAL A CA 1
ATOM 1201 C C . VAL A 1 160 ? 13.499 -6.715 -3.022 1.00 97.44 160 VAL A C 1
ATOM 1203 O O . VAL A 1 160 ? 14.515 -7.097 -2.436 1.00 97.44 160 VAL A O 1
ATOM 1206 N N . VAL A 1 161 ? 12.944 -7.439 -3.998 1.00 97.06 161 VAL A N 1
ATOM 1207 C CA . VAL A 1 161 ? 13.401 -8.799 -4.328 1.00 97.06 161 VAL A CA 1
ATOM 1208 C C . VAL A 1 161 ? 14.769 -8.812 -5.018 1.00 97.06 161 VAL A C 1
ATOM 1210 O O . VAL A 1 161 ? 15.620 -9.624 -4.668 1.00 97.06 161 VAL A O 1
ATOM 1213 N N . THR A 1 162 ? 15.040 -7.909 -5.960 1.00 95.38 162 THR A N 1
ATOM 1214 C CA . THR A 1 162 ? 16.212 -8.028 -6.849 1.00 95.38 162 THR A CA 1
ATOM 1215 C C . THR A 1 162 ? 17.217 -6.885 -6.740 1.00 95.38 162 THR A C 1
ATOM 1217 O O . THR A 1 162 ? 18.290 -6.976 -7.326 1.00 95.38 162 THR A O 1
ATOM 1220 N N . GLY A 1 163 ? 16.868 -5.778 -6.085 1.00 95.12 163 GLY A N 1
ATOM 1221 C CA . GLY A 1 163 ? 17.655 -4.540 -6.066 1.00 95.12 163 GLY A CA 1
ATOM 1222 C C . GLY A 1 163 ? 17.713 -3.808 -7.411 1.00 95.12 163 GLY A C 1
ATOM 1223 O O . GLY A 1 163 ? 18.494 -2.873 -7.565 1.00 95.12 163 GLY A O 1
ATOM 1224 N N . ARG A 1 164 ? 16.916 -4.224 -8.407 1.00 94.62 164 ARG A N 1
ATOM 1225 C CA . ARG A 1 164 ? 16.992 -3.679 -9.772 1.00 94.62 164 ARG A CA 1
ATOM 1226 C C . ARG A 1 164 ? 16.108 -2.446 -9.913 1.00 94.62 164 ARG A C 1
ATOM 1228 O O . ARG A 1 164 ? 14.986 -2.425 -9.419 1.00 94.62 164 ARG A O 1
ATOM 1235 N N . LEU A 1 165 ? 16.613 -1.463 -10.651 1.00 95.62 165 LEU A N 1
ATOM 1236 C CA . LEU A 1 165 ? 15.865 -0.311 -11.152 1.00 95.62 165 LEU A CA 1
ATOM 1237 C C . LEU A 1 165 ? 15.725 -0.439 -12.675 1.00 95.62 165 LEU A C 1
ATOM 1239 O O . LEU A 1 165 ? 16.574 -1.051 -13.327 1.00 95.62 165 LEU A O 1
ATOM 1243 N N . PHE A 1 166 ? 14.675 0.146 -13.248 1.00 97.06 166 PHE A N 1
ATOM 1244 C CA . PHE A 1 166 ? 14.395 0.083 -14.686 1.00 97.06 166 PHE A CA 1
ATOM 1245 C C . PHE A 1 166 ? 14.417 1.484 -15.283 1.00 97.06 166 PHE A C 1
ATOM 1247 O O . PHE A 1 166 ? 13.676 2.361 -14.843 1.00 97.06 166 PHE A O 1
ATOM 1254 N N . ALA A 1 167 ? 15.296 1.693 -16.266 1.00 96.06 167 ALA A N 1
ATOM 1255 C CA . ALA A 1 167 ? 15.555 3.005 -16.867 1.00 96.06 167 ALA A CA 1
ATOM 1256 C C . ALA A 1 167 ? 15.817 4.117 -15.820 1.00 96.06 167 ALA A C 1
ATOM 1258 O O . ALA A 1 167 ? 15.406 5.257 -15.980 1.00 96.06 167 ALA A O 1
ATOM 1259 N N . GLY A 1 168 ? 16.468 3.779 -14.699 1.00 92.06 168 GLY A N 1
ATOM 1260 C CA . GLY A 1 168 ? 16.784 4.735 -13.628 1.00 92.06 168 GLY A CA 1
ATOM 1261 C C . GLY A 1 168 ? 15.592 5.201 -12.778 1.00 92.06 168 GLY A C 1
ATOM 1262 O O . GLY A 1 168 ? 15.798 5.948 -11.820 1.00 92.06 168 GLY A O 1
ATOM 1263 N N . TYR A 1 169 ? 14.365 4.748 -13.059 1.00 96.56 169 TYR A N 1
ATOM 1264 C CA . TYR A 1 169 ? 13.205 5.105 -12.246 1.00 96.56 169 TYR A CA 1
ATOM 1265 C C . TYR A 1 169 ? 13.341 4.567 -10.828 1.00 96.56 169 TYR A C 1
ATOM 1267 O O . TYR A 1 169 ? 13.578 3.379 -10.606 1.00 96.56 169 TYR A O 1
ATOM 1275 N N . THR A 1 170 ? 13.182 5.480 -9.874 1.00 97.00 170 THR A N 1
ATOM 1276 C CA . THR A 1 170 ? 13.294 5.213 -8.446 1.00 97.00 170 THR A CA 1
ATOM 1277 C C . THR A 1 170 ? 11.998 5.672 -7.781 1.00 97.00 170 THR A C 1
ATOM 1279 O O . THR A 1 170 ? 11.846 6.873 -7.538 1.00 97.00 170 THR A O 1
ATOM 1282 N N . PRO A 1 171 ? 11.055 4.753 -7.494 1.00 96.56 171 PRO A N 1
ATOM 1283 C CA . PRO A 1 171 ? 9.847 5.082 -6.743 1.00 96.56 171 PRO A CA 1
ATOM 1284 C C . PRO A 1 171 ? 10.180 5.797 -5.431 1.00 96.56 171 PRO A C 1
ATOM 1286 O O . PRO A 1 171 ? 11.206 5.502 -4.816 1.00 96.56 171 PRO A O 1
ATOM 1289 N N . GLU A 1 172 ? 9.304 6.683 -4.947 1.00 94.75 172 GLU A N 1
ATOM 1290 C CA . GLU A 1 172 ? 9.556 7.466 -3.721 1.00 94.75 172 GLU A CA 1
ATOM 1291 C C . GLU A 1 172 ? 9.916 6.566 -2.527 1.00 94.75 172 GLU A C 1
ATOM 1293 O O . GLU A 1 172 ? 10.846 6.856 -1.771 1.00 94.75 172 GLU A O 1
ATOM 1298 N N . ALA A 1 173 ? 9.242 5.419 -2.407 1.00 95.94 173 ALA A N 1
ATOM 1299 C CA . ALA A 1 173 ? 9.522 4.448 -1.360 1.00 95.94 173 ALA A CA 1
ATOM 1300 C C . ALA A 1 173 ? 10.924 3.829 -1.457 1.00 95.94 173 ALA A C 1
ATOM 1302 O O . ALA A 1 173 ? 11.578 3.623 -0.433 1.00 95.94 173 ALA A O 1
ATOM 1303 N N . VAL A 1 174 ? 11.400 3.577 -2.678 1.00 97.56 174 VAL A N 1
ATOM 1304 C CA . VAL A 1 174 ? 12.750 3.070 -2.945 1.00 97.56 174 VAL A CA 1
ATOM 1305 C C . VAL A 1 174 ? 13.788 4.169 -2.728 1.00 97.56 174 VAL A C 1
ATOM 1307 O O . VAL A 1 174 ? 14.820 3.917 -2.114 1.00 97.56 174 VAL A O 1
ATOM 1310 N N . ALA A 1 175 ? 13.506 5.407 -3.140 1.00 96.75 175 ALA A N 1
ATOM 1311 C CA . ALA A 1 175 ? 14.389 6.545 -2.895 1.00 96.75 175 ALA A CA 1
ATOM 1312 C C . ALA A 1 175 ? 14.606 6.761 -1.387 1.00 96.75 175 ALA A C 1
ATOM 1314 O O . ALA A 1 175 ? 15.742 6.898 -0.927 1.00 96.75 175 ALA A O 1
ATOM 1315 N N . ALA A 1 176 ? 13.529 6.709 -0.595 1.00 95.88 176 ALA A N 1
ATOM 1316 C CA . ALA A 1 176 ? 13.605 6.776 0.861 1.00 95.88 176 ALA A CA 1
ATOM 1317 C C . ALA A 1 176 ? 14.408 5.605 1.457 1.00 95.88 176 ALA A C 1
ATOM 1319 O O . ALA A 1 176 ? 15.184 5.814 2.393 1.00 95.88 176 ALA A O 1
ATOM 1320 N N . ALA A 1 177 ? 14.261 4.395 0.905 1.00 96.62 177 ALA A N 1
ATOM 1321 C CA . ALA A 1 177 ? 15.031 3.225 1.319 1.00 96.62 177 ALA A CA 1
ATOM 1322 C C . ALA A 1 177 ? 16.531 3.389 1.031 1.00 96.62 177 ALA A C 1
ATOM 1324 O O . ALA A 1 177 ? 17.355 3.134 1.906 1.00 96.62 177 ALA A O 1
ATOM 1325 N N . ILE A 1 178 ? 16.892 3.864 -0.164 1.00 95.25 178 ILE A N 1
ATOM 1326 C CA . ILE A 1 178 ? 18.280 4.121 -0.572 1.00 95.25 178 ILE A CA 1
ATOM 1327 C C . ILE A 1 178 ? 18.939 5.136 0.366 1.00 95.25 178 ILE A C 1
ATOM 1329 O O . ILE A 1 178 ? 20.026 4.869 0.877 1.00 95.25 178 ILE A O 1
ATOM 1333 N N . ILE A 1 179 ? 18.256 6.246 0.666 1.00 93.56 179 ILE A N 1
ATOM 1334 C CA . ILE A 1 179 ? 18.734 7.264 1.619 1.00 93.56 179 ILE A CA 1
ATOM 1335 C C . ILE A 1 179 ? 18.928 6.666 3.022 1.00 93.56 179 ILE A C 1
ATOM 1337 O O . ILE A 1 179 ? 19.857 7.042 3.733 1.00 93.56 179 ILE A O 1
ATOM 1341 N N . ALA A 1 180 ? 18.088 5.708 3.419 1.00 88.81 180 ALA A N 1
ATOM 1342 C CA . ALA A 1 180 ? 18.202 4.988 4.687 1.00 88.81 180 ALA A CA 1
ATOM 1343 C C . ALA A 1 180 ? 19.265 3.863 4.686 1.00 88.81 180 ALA A C 1
ATOM 1345 O O . ALA A 1 180 ? 19.295 3.055 5.617 1.00 88.81 180 ALA A O 1
ATOM 1346 N N . GLY A 1 181 ? 20.130 3.804 3.665 1.00 81.69 181 GLY A N 1
ATOM 1347 C CA . GLY A 1 181 ? 21.215 2.825 3.531 1.00 81.69 181 GLY A CA 1
ATOM 1348 C C . GLY A 1 181 ? 20.888 1.618 2.644 1.00 81.69 181 GLY A C 1
ATOM 1349 O O . GLY A 1 181 ? 21.696 0.701 2.548 1.00 81.69 181 GLY A O 1
ATOM 1350 N N . GLY A 1 182 ? 19.732 1.602 1.974 1.00 76.38 182 GLY A N 1
ATOM 1351 C CA . GLY A 1 182 ? 19.255 0.461 1.185 1.00 76.38 182 GLY A CA 1
ATOM 1352 C C . GLY A 1 182 ? 20.077 0.121 -0.057 1.00 76.38 182 GLY A C 1
ATOM 1353 O O . GLY A 1 182 ? 20.057 -1.027 -0.483 1.00 76.38 182 GLY A O 1
ATOM 1354 N N . ALA A 1 183 ? 20.825 1.074 -0.625 1.00 71.25 183 ALA A N 1
ATOM 1355 C CA . ALA A 1 183 ? 21.709 0.804 -1.766 1.00 71.25 183 ALA A CA 1
ATOM 1356 C C . ALA A 1 183 ? 22.936 -0.046 -1.391 1.00 71.25 183 ALA A C 1
ATOM 1358 O O . ALA A 1 183 ? 23.484 -0.726 -2.250 1.00 71.25 183 ALA A O 1
ATOM 1359 N N . ALA A 1 184 ? 23.344 -0.015 -0.119 1.00 74.31 184 ALA A N 1
ATOM 1360 C CA . ALA A 1 184 ? 24.435 -0.826 0.417 1.00 74.31 184 ALA A CA 1
ATOM 1361 C C . ALA A 1 184 ? 23.933 -2.103 1.115 1.00 74.31 184 ALA A C 1
ATOM 1363 O O . ALA A 1 184 ? 24.722 -2.824 1.714 1.00 74.31 184 ALA A O 1
ATOM 1364 N N . ALA A 1 185 ? 22.619 -2.352 1.109 1.00 78.00 185 ALA A N 1
ATOM 1365 C CA . ALA A 1 185 ? 22.029 -3.469 1.825 1.00 78.00 185 ALA A CA 1
ATOM 1366 C C . ALA A 1 185 ? 22.054 -4.741 0.966 1.00 78.00 185 ALA A C 1
ATOM 1368 O O . ALA A 1 185 ? 21.393 -4.818 -0.076 1.00 78.00 185 ALA A O 1
ATOM 1369 N N . ASP A 1 186 ? 22.785 -5.749 1.435 1.00 83.19 186 ASP A N 1
ATOM 1370 C CA . ASP A 1 186 ? 22.878 -7.040 0.765 1.00 83.19 186 ASP A CA 1
ATOM 1371 C C . ASP A 1 186 ? 21.580 -7.847 0.935 1.00 83.19 186 ASP A C 1
ATOM 1373 O O . ASP A 1 186 ? 21.031 -7.993 2.030 1.00 83.19 186 ASP A O 1
ATOM 1377 N N . GLY A 1 187 ? 21.078 -8.389 -0.177 1.00 92.94 187 GLY A N 1
ATOM 1378 C CA . GLY A 1 187 ? 19.927 -9.296 -0.188 1.00 92.94 187 GLY A CA 1
ATOM 1379 C C . GLY A 1 187 ? 18.548 -8.656 0.049 1.00 92.94 187 GLY A C 1
ATOM 1380 O O . GLY A 1 187 ? 18.382 -7.441 0.160 1.00 92.94 187 GLY A O 1
ATOM 1381 N N . ILE A 1 188 ? 17.522 -9.513 0.067 1.00 95.62 188 ILE A N 1
ATOM 1382 C CA . ILE A 1 188 ? 16.108 -9.109 0.165 1.00 95.62 188 ILE A CA 1
ATOM 1383 C C . ILE A 1 188 ? 15.798 -8.510 1.542 1.00 95.62 188 ILE A C 1
ATOM 1385 O O . ILE A 1 188 ? 15.159 -7.463 1.634 1.00 95.62 188 ILE A O 1
ATOM 1389 N N . GLU A 1 189 ? 16.285 -9.139 2.615 1.00 95.62 189 GLU A N 1
ATOM 1390 C CA . GLU A 1 189 ? 16.044 -8.702 3.996 1.00 95.62 189 GLU A CA 1
ATOM 1391 C C . GLU A 1 189 ? 16.622 -7.310 4.276 1.00 95.62 189 GLU A C 1
ATOM 1393 O O . GLU A 1 189 ? 15.947 -6.460 4.865 1.00 95.62 189 GLU A O 1
ATOM 1398 N N . GLY A 1 190 ? 17.839 -7.041 3.793 1.00 96.44 190 GLY A N 1
ATOM 1399 C CA . GLY A 1 190 ? 18.475 -5.735 3.917 1.00 96.44 190 GLY A CA 1
ATOM 1400 C C . GLY A 1 190 ? 17.670 -4.631 3.224 1.00 96.44 190 GLY A C 1
ATOM 1401 O O . GLY A 1 190 ? 17.422 -3.573 3.810 1.00 96.44 190 GLY A O 1
ATOM 1402 N N . ARG A 1 191 ? 17.181 -4.890 2.005 1.00 97.44 191 ARG A N 1
ATOM 1403 C CA . ARG A 1 191 ? 16.338 -3.940 1.262 1.00 97.44 191 ARG A CA 1
ATOM 1404 C C . ARG A 1 191 ? 14.961 -3.752 1.889 1.00 97.44 191 ARG A C 1
ATOM 1406 O O . ARG A 1 191 ? 14.500 -2.615 1.987 1.00 97.44 191 ARG A O 1
ATOM 1413 N N . TRP A 1 192 ? 14.327 -4.818 2.374 1.00 97.44 192 TRP A N 1
ATOM 1414 C CA . TRP A 1 192 ? 13.060 -4.718 3.105 1.00 97.44 192 TRP A CA 1
ATOM 1415 C C . TRP A 1 192 ? 13.210 -3.893 4.392 1.00 97.44 192 TRP A C 1
ATOM 1417 O O . TRP A 1 192 ? 12.415 -2.988 4.658 1.00 97.44 192 TRP A O 1
ATOM 1427 N N . THR A 1 193 ? 14.289 -4.120 5.143 1.00 97.19 193 THR A N 1
ATOM 1428 C CA . THR A 1 193 ? 14.659 -3.312 6.314 1.00 97.19 193 THR A CA 1
ATOM 1429 C C . THR A 1 193 ? 14.859 -1.842 5.940 1.00 97.19 193 THR A C 1
ATOM 1431 O O . THR A 1 193 ? 14.389 -0.945 6.646 1.00 97.19 193 THR A O 1
ATOM 1434 N N . ALA A 1 194 ? 15.524 -1.569 4.815 1.00 97.31 194 ALA A N 1
ATOM 1435 C CA . ALA A 1 194 ? 15.750 -0.211 4.337 1.00 97.31 194 ALA A CA 1
ATOM 1436 C C . ALA A 1 194 ? 14.447 0.504 3.944 1.00 97.31 194 ALA A C 1
ATOM 1438 O O . ALA A 1 194 ? 14.276 1.668 4.308 1.00 97.31 194 ALA A O 1
ATOM 1439 N N . VAL A 1 195 ? 13.501 -0.185 3.288 1.00 97.69 195 VAL A N 1
ATOM 1440 C CA . VAL A 1 195 ? 12.157 0.359 3.007 1.00 97.69 195 VAL A CA 1
ATOM 1441 C C . VAL A 1 195 ? 11.490 0.792 4.300 1.00 97.69 195 VAL A C 1
ATOM 1443 O O . VAL A 1 195 ? 11.083 1.946 4.417 1.00 97.69 195 VAL A O 1
ATOM 1446 N N . GLN A 1 196 ? 11.448 -0.081 5.307 1.00 97.69 196 GLN A N 1
ATOM 1447 C CA . GLN A 1 196 ? 10.823 0.251 6.586 1.00 97.69 196 GLN A CA 1
ATOM 1448 C C . GLN A 1 196 ? 11.490 1.449 7.269 1.00 97.69 196 GLN A C 1
ATOM 1450 O O . GLN A 1 196 ? 10.804 2.351 7.742 1.00 97.69 196 GLN A O 1
ATOM 1455 N N . ARG A 1 197 ? 12.825 1.522 7.287 1.00 96.81 197 ARG A N 1
ATOM 1456 C CA . ARG A 1 197 ? 13.545 2.666 7.874 1.00 96.81 197 ARG A CA 1
ATOM 1457 C C . ARG A 1 197 ? 13.268 3.969 7.124 1.00 96.81 197 ARG A C 1
ATOM 1459 O O . ARG A 1 197 ? 13.021 4.994 7.764 1.00 96.81 197 ARG A O 1
ATOM 1466 N N . GLY A 1 198 ? 13.260 3.926 5.791 1.00 96.88 198 GLY A N 1
ATOM 1467 C CA . GLY A 1 198 ? 12.921 5.063 4.934 1.00 96.88 198 GLY A CA 1
ATOM 1468 C C . GLY A 1 198 ? 11.503 5.573 5.196 1.00 96.88 198 GLY A C 1
ATOM 1469 O O . GLY A 1 198 ? 11.309 6.763 5.456 1.00 96.88 198 GLY A O 1
ATOM 1470 N N . GLN A 1 199 ? 10.523 4.665 5.237 1.00 96.69 199 GLN A N 1
ATOM 1471 C CA . GLN A 1 199 ? 9.127 5.000 5.532 1.00 96.69 199 GLN A CA 1
ATOM 1472 C C . GLN A 1 199 ? 8.928 5.499 6.965 1.00 96.69 199 GLN A C 1
ATOM 1474 O O . GLN A 1 199 ? 8.206 6.472 7.199 1.00 96.69 199 GLN A O 1
ATOM 1479 N N . HIS A 1 200 ? 9.603 4.897 7.944 1.00 96.00 200 HIS A N 1
ATOM 1480 C CA . HIS A 1 200 ? 9.535 5.350 9.329 1.00 96.00 200 HIS A CA 1
ATOM 1481 C C . HIS A 1 200 ? 10.107 6.769 9.471 1.00 96.00 200 HIS A C 1
ATOM 1483 O O . HIS A 1 200 ? 9.511 7.632 10.118 1.00 96.00 200 HIS A O 1
ATOM 1489 N N . ALA A 1 201 ? 11.219 7.068 8.796 1.00 95.31 201 ALA A N 1
ATOM 1490 C CA . ALA A 1 201 ? 11.773 8.416 8.758 1.00 95.31 201 ALA A CA 1
ATOM 1491 C C . ALA A 1 201 ? 10.832 9.416 8.061 1.00 95.31 201 ALA A C 1
ATOM 1493 O O . ALA A 1 201 ? 10.649 10.525 8.564 1.00 95.31 201 ALA A O 1
ATOM 1494 N N . ALA A 1 202 ? 10.213 9.037 6.939 1.00 94.75 202 ALA A N 1
ATOM 1495 C CA . ALA A 1 202 ? 9.291 9.894 6.192 1.00 94.75 202 ALA A CA 1
ATOM 1496 C C . ALA A 1 202 ? 8.005 10.211 6.973 1.00 94.75 202 ALA A C 1
ATOM 1498 O O . ALA A 1 202 ? 7.546 11.357 6.985 1.00 94.75 202 ALA A O 1
ATOM 1499 N N . THR A 1 203 ? 7.452 9.210 7.660 1.00 93.88 203 THR A N 1
ATOM 1500 C CA . THR A 1 203 ? 6.214 9.339 8.442 1.00 93.88 203 THR A CA 1
ATOM 1501 C C . THR A 1 203 ? 6.409 10.087 9.759 1.00 93.88 203 THR A C 1
ATOM 1503 O O . THR A 1 203 ? 5.479 10.735 10.230 1.00 93.88 203 THR A O 1
ATOM 1506 N N . THR A 1 204 ? 7.610 10.056 10.342 1.00 93.00 204 THR A N 1
ATOM 1507 C CA . THR A 1 204 ? 7.913 10.769 11.599 1.00 93.00 204 THR A CA 1
ATOM 1508 C C . THR A 1 204 ? 8.431 12.187 11.376 1.00 93.00 204 THR A C 1
ATOM 1510 O O . THR A 1 204 ? 8.315 13.044 12.252 1.00 93.00 204 THR A O 1
ATOM 1513 N N . ARG A 1 205 ? 8.976 12.491 10.197 1.00 91.75 205 ARG A N 1
ATOM 1514 C CA . ARG A 1 205 ? 9.460 13.831 9.853 1.00 91.75 205 ARG A CA 1
ATOM 1515 C C . ARG A 1 205 ? 8.293 14.785 9.577 1.00 91.75 205 ARG A C 1
ATOM 1517 O O . ARG A 1 205 ? 7.427 14.473 8.764 1.00 91.75 205 ARG A O 1
ATOM 1524 N N . ARG A 1 206 ? 8.322 15.979 10.190 1.00 87.75 206 ARG A N 1
ATOM 1525 C CA . ARG A 1 206 ? 7.315 17.052 9.994 1.00 87.75 206 ARG A CA 1
ATOM 1526 C C . ARG A 1 206 ? 5.876 16.553 10.184 1.00 87.75 206 ARG A C 1
ATOM 1528 O O . ARG A 1 206 ? 4.977 16.834 9.399 1.00 87.75 206 ARG A O 1
ATOM 1535 N N . ALA A 1 207 ? 5.693 15.734 11.211 1.00 86.56 207 ALA A N 1
ATOM 1536 C CA . ALA A 1 207 ? 4.429 15.092 11.518 1.00 86.56 207 ALA A CA 1
ATOM 1537 C C . ALA A 1 207 ? 3.491 15.973 12.354 1.00 86.56 207 ALA A C 1
ATOM 1539 O O . ALA A 1 207 ? 2.289 15.740 12.359 1.00 86.56 207 ALA A O 1
ATOM 1540 N N . LEU A 1 208 ? 4.022 16.988 13.035 1.00 85.25 208 LEU A N 1
ATOM 1541 C CA . LEU A 1 208 ? 3.270 17.965 13.824 1.00 85.25 208 LEU A CA 1
ATOM 1542 C C . LEU A 1 208 ? 3.563 19.369 13.273 1.00 85.25 208 LEU A C 1
ATOM 1544 O O . LEU A 1 208 ? 4.197 20.200 13.923 1.00 85.25 208 LEU A O 1
ATOM 1548 N N . GLY A 1 209 ? 3.192 19.602 12.011 1.00 83.81 209 GLY A N 1
ATOM 1549 C CA . GLY A 1 209 ? 3.590 20.803 11.271 1.00 83.81 209 GLY A CA 1
ATOM 1550 C C . GLY A 1 209 ? 5.096 20.790 10.965 1.00 83.81 209 GLY A C 1
ATOM 1551 O O . GLY A 1 209 ? 5.571 19.840 10.343 1.00 83.81 209 GLY A O 1
ATOM 1552 N N . PRO A 1 210 ? 5.888 21.797 11.380 1.00 86.56 210 PRO A N 1
ATOM 1553 C CA . PRO A 1 210 ? 7.334 21.784 11.155 1.00 86.56 210 PRO A CA 1
ATOM 1554 C C . PRO A 1 210 ? 8.075 20.771 12.049 1.00 86.56 210 PRO A C 1
ATOM 1556 O O . PRO A 1 210 ? 9.224 20.433 11.757 1.00 86.56 210 PRO A O 1
ATOM 1559 N N . PHE A 1 211 ? 7.437 20.263 13.110 1.00 87.31 211 PHE A N 1
ATOM 1560 C CA . PHE A 1 211 ? 8.064 19.393 14.105 1.00 87.31 211 PHE A CA 1
ATOM 1561 C C . PHE A 1 211 ? 7.913 17.903 13.782 1.00 87.31 211 PHE A C 1
ATOM 1563 O O . PHE A 1 211 ? 6.950 17.466 13.149 1.00 87.31 211 PHE A O 1
ATOM 1570 N N . GLY A 1 212 ? 8.885 17.105 14.227 1.00 89.62 212 GLY A N 1
ATOM 1571 C CA . GLY A 1 212 ? 8.837 15.649 14.119 1.00 89.62 212 GLY A CA 1
ATOM 1572 C C . GLY A 1 212 ? 7.882 15.006 15.128 1.00 89.62 212 GLY A C 1
ATOM 1573 O O . GLY A 1 212 ? 7.608 15.560 16.188 1.00 89.62 212 GLY A O 1
ATOM 1574 N N . TRP A 1 213 ? 7.406 13.811 14.794 1.00 88.25 213 TRP A N 1
ATOM 1575 C CA . TRP A 1 213 ? 6.777 12.888 15.733 1.00 88.25 213 TRP A CA 1
ATOM 1576 C C . TRP A 1 213 ? 7.861 12.070 16.444 1.00 88.25 213 TRP A C 1
ATOM 1578 O O . TRP A 1 213 ? 8.834 11.673 15.789 1.00 88.25 213 TRP A O 1
ATOM 1588 N N . PRO A 1 214 ? 7.729 11.787 17.752 1.00 89.62 214 PRO A N 1
ATOM 1589 C CA . PRO A 1 214 ? 8.666 10.916 18.447 1.00 89.62 214 PRO A CA 1
ATOM 1590 C C . PRO A 1 214 ? 8.729 9.538 17.779 1.00 89.62 214 PRO A C 1
ATOM 1592 O O . PRO A 1 214 ? 7.744 8.806 17.750 1.00 89.62 214 PRO A O 1
ATOM 1595 N N . ARG A 1 215 ? 9.903 9.157 17.262 1.00 89.50 215 ARG A N 1
ATOM 1596 C CA . ARG A 1 215 ? 10.102 7.868 16.569 1.00 89.50 215 ARG A CA 1
ATOM 1597 C C . ARG A 1 215 ? 9.769 6.655 17.439 1.00 89.50 215 ARG A C 1
ATOM 1599 O O . ARG A 1 215 ? 9.337 5.632 16.929 1.00 89.50 215 ARG A O 1
ATOM 1606 N N . SER A 1 216 ? 9.920 6.777 18.756 1.00 88.06 216 SER A N 1
ATOM 1607 C CA . SER A 1 216 ? 9.549 5.733 19.719 1.00 88.06 216 SER A CA 1
ATOM 1608 C C . SER A 1 216 ? 8.046 5.437 19.762 1.00 88.06 216 SER A C 1
ATOM 1610 O O . SER A 1 216 ? 7.645 4.399 20.280 1.00 88.06 216 SER A O 1
ATOM 1612 N N . LEU A 1 217 ? 7.211 6.330 19.224 1.00 86.62 217 LEU A N 1
ATOM 1613 C CA . LEU A 1 217 ? 5.762 6.161 19.128 1.00 86.62 217 LEU A CA 1
ATOM 1614 C C . LEU A 1 217 ? 5.323 5.634 17.750 1.00 86.62 217 LEU A C 1
ATOM 1616 O O . LEU A 1 217 ? 4.128 5.592 17.471 1.00 86.62 217 LEU A O 1
ATOM 1620 N N . GLY A 1 218 ? 6.269 5.260 16.883 1.00 90.88 218 GLY A N 1
ATOM 1621 C CA . GLY A 1 218 ? 5.999 4.715 15.556 1.00 90.88 218 GLY A CA 1
ATOM 1622 C C . GLY A 1 218 ? 5.404 5.731 14.578 1.00 90.88 218 GLY A C 1
ATOM 1623 O O . GLY A 1 218 ? 5.761 6.909 14.572 1.00 90.88 218 GLY A O 1
ATOM 1624 N N . THR A 1 219 ? 4.495 5.269 13.718 1.00 92.94 219 THR A N 1
ATOM 1625 C CA . THR A 1 219 ? 3.927 6.055 12.611 1.00 92.94 219 THR A CA 1
ATOM 1626 C C . THR A 1 219 ? 2.554 6.641 12.970 1.00 92.94 219 THR A C 1
ATOM 1628 O O . THR A 1 219 ? 1.608 5.871 13.148 1.00 92.94 219 THR A O 1
ATOM 1631 N N . PRO A 1 220 ? 2.377 7.976 13.004 1.00 92.38 220 PRO A N 1
ATOM 1632 C CA . PRO A 1 220 ? 1.083 8.570 13.334 1.00 92.38 220 PRO A CA 1
ATOM 1633 C C . PRO A 1 220 ? 0.052 8.423 12.187 1.00 92.38 220 PRO A C 1
ATOM 1635 O O . PRO A 1 220 ? 0.431 8.569 11.018 1.00 92.38 220 PRO A O 1
ATOM 1638 N N . PRO A 1 221 ? -1.253 8.208 12.484 1.00 92.06 221 PRO A N 1
ATOM 1639 C CA . PRO A 1 221 ? -2.286 7.903 11.480 1.00 92.06 221 PRO A CA 1
ATOM 1640 C C . PRO A 1 221 ? -2.424 8.912 10.339 1.00 92.06 221 PRO A C 1
ATOM 1642 O O . PRO A 1 221 ? -2.598 8.529 9.183 1.00 92.06 221 PRO A O 1
ATOM 1645 N N . TRP A 1 222 ? -2.330 10.208 10.637 1.00 91.38 222 TRP A N 1
ATOM 1646 C CA . TRP A 1 222 ? -2.466 11.259 9.626 1.00 91.38 222 TRP A CA 1
ATOM 1647 C C . TRP A 1 222 ? -1.278 11.295 8.660 1.00 91.38 222 TRP A C 1
ATOM 1649 O O . TRP A 1 222 ? -1.476 11.542 7.477 1.00 91.38 222 TRP A O 1
ATOM 1659 N N . ARG A 1 223 ? -0.057 10.973 9.113 1.00 93.62 223 ARG A N 1
ATOM 1660 C CA . ARG A 1 223 ? 1.110 10.898 8.217 1.00 93.62 223 ARG A CA 1
ATOM 1661 C C . ARG A 1 223 ? 1.099 9.656 7.352 1.00 93.62 223 ARG A C 1
ATOM 1663 O O . ARG A 1 223 ? 1.511 9.742 6.199 1.00 93.62 223 ARG A O 1
ATOM 1670 N N . LEU A 1 224 ? 0.597 8.539 7.877 1.00 95.06 224 LEU A N 1
ATOM 1671 C CA . LEU A 1 224 ? 0.329 7.367 7.052 1.00 95.06 224 LEU A CA 1
ATOM 1672 C C . LEU A 1 224 ? -0.686 7.721 5.958 1.00 95.06 224 LEU A C 1
ATOM 1674 O O . LEU A 1 224 ? -0.412 7.489 4.784 1.00 95.06 224 LEU A O 1
ATOM 1678 N N . ALA A 1 225 ? -1.802 8.363 6.315 1.00 94.44 225 ALA A N 1
ATOM 1679 C CA . ALA A 1 225 ? -2.810 8.807 5.351 1.00 94.44 225 ALA A CA 1
ATOM 1680 C C . ALA A 1 225 ? -2.260 9.806 4.312 1.00 94.44 225 ALA A C 1
ATOM 1682 O O . ALA A 1 225 ? -2.568 9.686 3.130 1.00 94.44 225 ALA A O 1
ATOM 1683 N N . ASP A 1 226 ? -1.421 10.763 4.722 1.00 92.88 226 ASP A N 1
ATOM 1684 C CA . ASP A 1 226 ? -0.840 11.774 3.827 1.00 92.88 226 ASP A CA 1
ATOM 1685 C C . ASP A 1 226 ? 0.044 11.172 2.729 1.00 92.88 226 ASP A C 1
ATOM 1687 O O . ASP A 1 226 ? 0.017 11.650 1.587 1.00 92.88 226 ASP A O 1
ATOM 1691 N N . LEU A 1 227 ? 0.844 10.167 3.104 1.00 93.50 227 LEU A N 1
ATOM 1692 C CA . LEU A 1 227 ? 1.807 9.482 2.238 1.00 93.50 227 LEU A CA 1
ATOM 1693 C C . LEU A 1 227 ? 1.174 8.325 1.452 1.00 93.50 227 LEU A C 1
ATOM 1695 O O . LEU A 1 227 ? 1.736 7.867 0.461 1.00 93.50 227 LEU A O 1
ATOM 1699 N N . THR A 1 228 ? -0.020 7.884 1.846 1.00 91.94 228 THR A N 1
ATOM 1700 C CA . THR A 1 228 ? -0.774 6.851 1.134 1.00 91.94 228 THR A CA 1
ATOM 1701 C C . THR A 1 228 ? -1.585 7.483 0.009 1.00 91.94 228 THR A C 1
ATOM 1703 O O . THR A 1 228 ? -2.633 8.091 0.244 1.00 91.94 228 THR A O 1
ATOM 1706 N N . ARG A 1 229 ? -1.091 7.356 -1.228 1.00 92.81 229 ARG A N 1
ATOM 1707 C CA . ARG A 1 229 ? -1.760 7.899 -2.424 1.00 92.81 229 ARG A CA 1
ATOM 1708 C C . ARG A 1 229 ? -1.781 6.939 -3.617 1.00 92.81 229 ARG A C 1
ATOM 1710 O O . ARG A 1 229 ? -1.314 7.316 -4.695 1.00 92.81 229 ARG A O 1
ATOM 1717 N N . PRO A 1 230 ? -2.282 5.702 -3.455 1.00 93.75 230 PRO A N 1
ATOM 1718 C CA . PRO A 1 230 ? -2.329 4.756 -4.558 1.00 93.75 230 PRO A CA 1
ATOM 1719 C C . PRO A 1 230 ? -3.141 5.333 -5.716 1.00 93.75 230 PRO A C 1
ATOM 1721 O O . PRO A 1 230 ? -4.265 5.799 -5.530 1.00 93.75 230 PRO A O 1
ATOM 1724 N N . TYR A 1 231 ? -2.543 5.349 -6.906 1.00 94.62 231 TYR A N 1
ATOM 1725 C CA . TYR A 1 231 ? -3.201 5.774 -8.146 1.00 94.62 231 TYR A CA 1
ATOM 1726 C C . TYR A 1 231 ? -3.811 7.193 -8.091 1.00 94.62 231 TYR A C 1
ATOM 1728 O O . TYR A 1 231 ? -4.807 7.495 -8.752 1.00 94.62 231 TYR A O 1
ATOM 1736 N N . GLY A 1 232 ? -3.234 8.069 -7.257 1.00 91.88 232 GLY A N 1
ATOM 1737 C CA . GLY A 1 232 ? -3.718 9.433 -7.021 1.00 91.88 232 GLY A CA 1
ATOM 1738 C C . GLY A 1 232 ? -4.898 9.548 -6.043 1.00 91.88 232 GLY A C 1
ATOM 1739 O O . GLY A 1 232 ? -5.330 10.665 -5.751 1.00 91.88 232 GLY A O 1
ATOM 1740 N N . VAL A 1 233 ? -5.400 8.436 -5.497 1.00 93.31 233 VAL A N 1
ATOM 1741 C CA . VAL A 1 233 ? -6.483 8.419 -4.505 1.00 93.31 233 VAL A CA 1
ATOM 1742 C C . VAL A 1 233 ? -5.949 8.885 -3.156 1.00 93.31 233 VAL A C 1
ATOM 1744 O O . VAL A 1 233 ? -5.008 8.314 -2.613 1.00 93.31 233 VAL A O 1
ATOM 1747 N N . ARG A 1 234 ? -6.544 9.938 -2.592 1.00 93.12 234 ARG A N 1
ATOM 1748 C CA . ARG A 1 234 ? -6.127 10.481 -1.293 1.00 93.12 234 ARG A CA 1
ATOM 1749 C C . ARG A 1 234 ? -6.705 9.646 -0.165 1.00 93.12 234 ARG A C 1
ATOM 1751 O O . ARG A 1 234 ? -7.888 9.331 -0.189 1.00 93.12 234 ARG A O 1
ATOM 1758 N N . TYR A 1 235 ? -5.910 9.405 0.867 1.00 94.06 235 TYR A N 1
ATOM 1759 C CA . TYR A 1 235 ? -6.400 8.813 2.103 1.00 94.06 235 TYR A CA 1
ATOM 1760 C C . TYR A 1 235 ? -6.633 9.870 3.183 1.00 94.06 235 TYR A C 1
ATOM 1762 O O . TYR A 1 235 ? -6.077 10.979 3.173 1.00 94.06 235 TYR A O 1
ATOM 1770 N N . ARG A 1 236 ? -7.503 9.524 4.130 1.00 93.19 236 ARG A N 1
ATOM 1771 C CA . ARG A 1 236 ? -7.795 10.298 5.333 1.00 93.19 236 ARG A CA 1
ATOM 1772 C C . ARG A 1 236 ? -7.865 9.368 6.529 1.00 93.19 236 ARG A C 1
ATOM 1774 O O . ARG A 1 236 ? -8.309 8.231 6.432 1.00 93.19 236 ARG A O 1
ATOM 1781 N N . SER A 1 237 ? -7.427 9.876 7.672 1.00 91.06 237 SER A N 1
ATOM 1782 C CA . SER A 1 237 ? -7.472 9.141 8.929 1.00 91.06 237 SER A CA 1
ATOM 1783 C C . SER A 1 237 ? -8.735 9.526 9.720 1.00 91.06 237 SER A C 1
ATOM 1785 O O . SER A 1 237 ? -9.148 10.689 9.696 1.00 91.06 237 SER A O 1
ATOM 1787 N N . ALA A 1 238 ? -9.362 8.580 10.415 1.00 89.50 238 ALA A N 1
ATOM 1788 C CA . ALA A 1 238 ? -10.498 8.829 11.300 1.00 89.50 238 ALA A CA 1
ATOM 1789 C C . ALA A 1 238 ? -10.437 7.964 12.569 1.00 89.50 238 ALA A C 1
ATOM 1791 O O . ALA A 1 238 ? -10.141 6.773 12.510 1.00 89.50 238 ALA A O 1
ATOM 1792 N N . VAL A 1 239 ? -10.761 8.567 13.716 1.00 87.81 239 VAL A N 1
ATOM 1793 C CA . VAL A 1 239 ? -10.957 7.838 14.979 1.00 87.81 239 VAL A CA 1
ATOM 1794 C C . VAL A 1 239 ? -12.211 6.974 14.862 1.00 87.81 239 VAL A C 1
ATOM 1796 O O . VAL A 1 239 ? -13.253 7.467 14.423 1.00 87.81 239 VAL A O 1
ATOM 1799 N N . LEU A 1 240 ? -12.119 5.718 15.296 1.00 88.06 240 LEU A N 1
ATOM 1800 C CA . LEU A 1 240 ? -13.254 4.802 15.363 1.00 88.06 240 LEU A CA 1
ATOM 1801 C C . LEU A 1 240 ? -13.830 4.778 16.784 1.00 88.06 240 LEU A C 1
ATOM 1803 O O . LEU A 1 240 ? -13.132 4.452 17.742 1.00 88.06 240 LEU A O 1
ATOM 1807 N N . ASP A 1 241 ? -15.118 5.099 16.910 1.00 86.88 241 ASP A N 1
ATOM 1808 C CA . ASP A 1 241 ? -15.891 4.820 18.122 1.00 86.88 241 ASP A CA 1
ATOM 1809 C C . ASP A 1 241 ? -16.478 3.407 18.028 1.00 86.88 241 ASP A C 1
ATOM 1811 O O . ASP A 1 241 ? -17.577 3.206 17.517 1.00 86.88 241 ASP A O 1
ATOM 1815 N N . ASP A 1 242 ? -15.721 2.418 18.494 1.00 85.25 242 ASP A N 1
ATOM 1816 C CA . ASP A 1 242 ? -16.086 0.995 18.439 1.00 85.25 242 ASP A CA 1
ATOM 1817 C C . ASP A 1 242 ? -17.272 0.596 19.341 1.00 85.25 242 ASP A C 1
ATOM 1819 O O . ASP A 1 242 ? -17.736 -0.544 19.279 1.00 85.25 242 ASP A O 1
ATOM 1823 N N . ARG A 1 243 ? -17.775 1.515 20.178 1.00 86.75 243 ARG A N 1
ATOM 1824 C CA . ARG A 1 243 ? -19.010 1.336 20.958 1.00 86.75 243 ARG A CA 1
ATOM 1825 C C . ARG A 1 243 ? -20.246 1.766 20.171 1.00 86.75 243 ARG A C 1
ATOM 1827 O O . ARG A 1 243 ? -21.357 1.359 20.505 1.00 86.75 243 ARG A O 1
ATOM 1834 N N . SER A 1 244 ? -20.067 2.569 19.124 1.00 89.06 244 SER A N 1
ATOM 1835 C CA . SER A 1 244 ? -21.137 2.983 18.224 1.00 89.06 244 SER A CA 1
ATOM 1836 C C . SER A 1 244 ? -21.321 1.951 17.115 1.00 89.06 244 SER A C 1
ATOM 1838 O O . SER A 1 244 ? -20.487 1.830 16.218 1.00 89.06 244 SER A O 1
ATOM 1840 N N . GLN A 1 245 ? -22.452 1.238 17.132 1.00 90.00 245 GLN A N 1
ATOM 1841 C CA . GLN A 1 245 ? -22.785 0.277 16.073 1.00 90.00 245 GLN A CA 1
ATOM 1842 C C . GLN A 1 245 ? -22.770 0.926 14.683 1.00 90.00 245 GLN A C 1
ATOM 1844 O O . GLN A 1 245 ? -22.211 0.348 13.756 1.00 90.00 245 GLN A O 1
ATOM 1849 N N . GLY A 1 246 ? -23.294 2.151 14.556 1.00 91.00 246 GLY A N 1
ATOM 1850 C CA . GLY A 1 246 ? -23.279 2.888 13.291 1.00 91.00 246 GLY A CA 1
ATOM 1851 C C . GLY A 1 246 ? -21.866 3.241 12.814 1.00 91.00 246 GLY A C 1
ATOM 1852 O O . GLY A 1 246 ? -21.582 3.154 11.625 1.00 91.00 246 GLY A O 1
ATOM 1853 N N . ALA A 1 247 ? -20.941 3.572 13.725 1.00 90.44 247 ALA A N 1
ATOM 1854 C CA . ALA A 1 247 ? -19.552 3.846 13.344 1.00 90.44 247 ALA A CA 1
ATOM 1855 C C . ALA A 1 247 ? -18.811 2.581 12.891 1.00 90.44 247 ALA A C 1
ATOM 1857 O O . ALA A 1 247 ? -18.039 2.629 11.933 1.00 90.44 247 ALA A O 1
ATOM 1858 N N . VAL A 1 248 ? -19.073 1.445 13.543 1.00 92.12 248 VAL A N 1
ATOM 1859 C CA . VAL A 1 248 ? -18.528 0.144 13.135 1.00 92.12 248 VAL A CA 1
ATOM 1860 C C . VAL A 1 248 ? -19.082 -0.276 11.774 1.00 92.12 248 VAL A C 1
ATOM 1862 O O . VAL A 1 248 ? -18.305 -0.655 10.903 1.00 92.12 248 VAL A O 1
ATOM 1865 N N . GLN A 1 249 ? -20.395 -0.155 11.558 1.00 92.44 249 GLN A N 1
ATOM 1866 C CA . GLN A 1 249 ? -21.034 -0.455 10.271 1.00 92.44 249 GLN A CA 1
ATOM 1867 C C . GLN A 1 249 ? -20.481 0.417 9.143 1.00 92.44 249 GLN A C 1
ATOM 1869 O O . GLN A 1 249 ? -20.105 -0.107 8.098 1.00 92.44 249 GLN A O 1
ATOM 1874 N N . ALA A 1 250 ? -20.351 1.727 9.374 1.00 92.56 250 ALA A N 1
ATOM 1875 C CA . ALA A 1 250 ? -19.741 2.637 8.412 1.00 92.56 250 ALA A CA 1
ATOM 1876 C C . ALA A 1 250 ? -18.302 2.218 8.073 1.00 92.56 250 ALA A C 1
ATOM 1878 O O . ALA A 1 250 ? -17.917 2.205 6.908 1.00 92.56 250 ALA A O 1
ATOM 1879 N N . MET A 1 251 ? -17.504 1.840 9.076 1.00 93.44 251 MET A N 1
ATOM 1880 C CA . MET A 1 251 ? -16.110 1.444 8.867 1.00 93.44 251 MET A CA 1
ATOM 1881 C C . MET A 1 251 ? -16.027 0.170 8.024 1.00 93.44 251 MET A C 1
ATOM 1883 O O . MET A 1 251 ? -15.268 0.145 7.058 1.00 93.44 251 MET A O 1
ATOM 1887 N N . VAL A 1 252 ? -16.852 -0.838 8.331 1.00 94.38 252 VAL A N 1
ATOM 1888 C CA . VAL A 1 252 ? -16.933 -2.085 7.556 1.00 94.38 252 VAL A CA 1
ATOM 1889 C C . VAL A 1 252 ? -17.353 -1.805 6.112 1.00 94.38 252 VAL A C 1
ATOM 1891 O O . VAL A 1 252 ? -16.716 -2.321 5.196 1.00 94.38 252 VAL A O 1
ATOM 1894 N N . ALA A 1 253 ? -18.365 -0.960 5.893 1.00 93.50 253 ALA A N 1
ATOM 1895 C CA . ALA A 1 253 ? -18.831 -0.601 4.554 1.00 93.50 253 ALA A CA 1
ATOM 1896 C C . ALA A 1 253 ? -17.729 0.080 3.727 1.00 93.50 253 ALA A C 1
ATOM 1898 O O . ALA A 1 253 ? -17.408 -0.372 2.628 1.00 93.50 253 ALA A O 1
ATOM 1899 N N . HIS A 1 254 ? -17.088 1.120 4.273 1.00 94.44 254 HIS A N 1
ATOM 1900 C CA . HIS A 1 254 ? -16.008 1.835 3.579 1.00 94.44 254 HIS A CA 1
ATOM 1901 C C . HIS A 1 254 ? -14.783 0.955 3.339 1.00 94.44 254 HIS A C 1
ATOM 1903 O O . HIS A 1 254 ? -14.184 1.027 2.268 1.00 94.44 254 HIS A O 1
ATOM 1909 N N . ALA A 1 255 ? -14.406 0.117 4.308 1.00 95.44 255 ALA A N 1
ATOM 1910 C CA . ALA A 1 255 ? -13.279 -0.792 4.148 1.00 95.44 255 ALA A CA 1
ATOM 1911 C C . ALA A 1 255 ? -13.550 -1.842 3.063 1.00 95.44 255 ALA A C 1
ATOM 1913 O O . ALA A 1 255 ? -12.697 -2.075 2.210 1.00 95.44 255 ALA A O 1
ATOM 1914 N N . SER A 1 256 ? -14.752 -2.419 3.048 1.00 94.81 256 SER A N 1
ATOM 1915 C CA . SER A 1 256 ? -15.163 -3.391 2.030 1.00 94.81 256 SER A CA 1
ATOM 1916 C C . SER A 1 256 ? -15.197 -2.758 0.639 1.00 94.81 256 SER A C 1
ATOM 1918 O O . SER A 1 256 ? -14.635 -3.318 -0.299 1.00 94.81 256 SER A O 1
ATOM 1920 N N . ALA A 1 257 ? -15.756 -1.550 0.514 1.00 93.81 257 ALA A N 1
ATOM 1921 C CA . ALA A 1 257 ? -15.784 -0.803 -0.742 1.00 93.81 257 ALA A CA 1
ATOM 1922 C C . ALA A 1 257 ? -14.378 -0.462 -1.259 1.00 93.81 257 ALA A C 1
ATOM 1924 O O . ALA A 1 257 ? -14.126 -0.550 -2.458 1.00 93.81 257 ALA A O 1
ATOM 1925 N N . ALA A 1 258 ? -13.460 -0.078 -0.365 1.00 95.12 258 ALA A N 1
ATOM 1926 C CA . ALA A 1 258 ? -12.070 0.189 -0.719 1.00 95.12 258 ALA A CA 1
ATOM 1927 C C . ALA A 1 258 ? -11.381 -1.078 -1.247 1.00 95.12 258 ALA A C 1
ATOM 1929 O O . ALA A 1 258 ? -10.777 -1.051 -2.317 1.00 95.12 258 ALA A O 1
ATOM 1930 N N . LEU A 1 259 ? -11.527 -2.202 -0.543 1.00 94.94 259 LEU A N 1
ATOM 1931 C CA . LEU A 1 259 ? -10.908 -3.470 -0.929 1.00 94.94 259 LEU A CA 1
ATOM 1932 C C . LEU A 1 259 ? -11.470 -4.013 -2.248 1.00 94.94 259 LEU A C 1
ATOM 1934 O O . LEU A 1 259 ? -10.697 -4.468 -3.088 1.00 94.94 259 LEU A O 1
ATOM 1938 N N . ALA A 1 260 ? -12.781 -3.887 -2.467 1.00 92.69 260 ALA A N 1
ATOM 1939 C CA . ALA A 1 260 ? -13.440 -4.199 -3.738 1.00 92.69 260 ALA A CA 1
ATOM 1940 C C . ALA A 1 260 ? -12.915 -3.351 -4.916 1.00 92.69 260 ALA A C 1
ATOM 1942 O O . ALA A 1 260 ? -12.976 -3.766 -6.073 1.00 92.69 260 ALA A O 1
ATOM 1943 N N . ASP A 1 261 ? -12.367 -2.172 -4.615 1.00 92.88 261 ASP A N 1
ATOM 1944 C CA . ASP A 1 261 ? -11.765 -1.243 -5.571 1.00 92.88 261 ASP A CA 1
ATOM 1945 C C . ASP A 1 261 ? -10.229 -1.374 -5.668 1.00 92.88 261 ASP A C 1
ATOM 1947 O O . ASP A 1 261 ? -9.568 -0.531 -6.280 1.00 92.88 261 ASP A O 1
ATOM 1951 N N . GLY A 1 262 ? -9.649 -2.418 -5.059 1.00 92.94 262 GLY A N 1
ATOM 1952 C CA . GLY A 1 262 ? -8.207 -2.690 -5.060 1.00 92.94 262 GLY A CA 1
ATOM 1953 C C . GLY A 1 262 ? -7.390 -1.798 -4.115 1.00 92.94 262 GLY A C 1
ATOM 1954 O O . GLY A 1 262 ? -6.164 -1.733 -4.224 1.00 92.94 262 GLY A O 1
ATOM 1955 N N . LEU A 1 263 ? -8.048 -1.096 -3.190 1.00 95.19 263 LEU A N 1
ATOM 1956 C CA . LEU A 1 263 ? -7.448 -0.139 -2.263 1.00 95.19 263 LEU A CA 1
ATOM 1957 C C . LEU A 1 263 ? -7.350 -0.741 -0.854 1.00 95.19 263 LEU A C 1
ATOM 1959 O O . LEU A 1 263 ? -8.351 -1.051 -0.215 1.00 95.19 263 LEU A O 1
ATOM 1963 N N . LEU A 1 264 ? -6.124 -0.890 -0.350 1.00 97.19 264 LEU A N 1
ATOM 1964 C CA . LEU A 1 264 ? -5.853 -1.505 0.957 1.00 97.19 264 LEU A CA 1
ATOM 1965 C C . LEU A 1 264 ? -6.159 -0.530 2.104 1.00 97.19 264 LEU A C 1
ATOM 1967 O O . LEU A 1 264 ? -6.041 0.688 1.930 1.00 97.19 264 LEU A O 1
ATOM 1971 N N . VAL A 1 265 ? -6.519 -1.051 3.283 1.00 97.50 265 VAL A N 1
ATOM 1972 C CA . VAL A 1 265 ? -7.029 -0.233 4.402 1.00 97.50 265 VAL A CA 1
ATOM 1973 C C . VAL A 1 265 ? -6.202 -0.437 5.674 1.00 97.50 265 VAL A C 1
ATOM 1975 O O . VAL A 1 265 ? -6.306 -1.478 6.323 1.00 97.50 265 VAL A O 1
ATOM 1978 N N . PRO A 1 266 ? -5.378 0.547 6.068 1.00 97.56 266 PRO A N 1
ATOM 1979 C CA . PRO A 1 266 ? -4.675 0.523 7.342 1.00 97.56 266 PRO A CA 1
ATOM 1980 C C . PRO A 1 266 ? -5.627 0.702 8.526 1.00 97.56 266 PRO A C 1
ATOM 1982 O O . PRO A 1 266 ? -6.460 1.616 8.556 1.00 97.56 266 PRO A O 1
ATOM 1985 N N . LEU A 1 267 ? -5.431 -0.124 9.548 1.00 95.62 267 LEU A N 1
ATOM 1986 C CA . LEU A 1 267 ? -6.106 -0.031 10.833 1.00 95.62 267 LEU A CA 1
ATOM 1987 C C . LEU A 1 267 ? -5.092 0.153 11.939 1.00 95.62 267 LEU A C 1
ATOM 1989 O O . LEU A 1 267 ? -4.067 -0.522 11.988 1.00 95.62 267 LEU A O 1
ATOM 1993 N N . TYR A 1 268 ? -5.434 1.016 12.878 1.00 94.19 268 TYR A N 1
ATOM 1994 C CA . TYR A 1 268 ? -4.681 1.160 14.099 1.00 94.19 268 TYR A CA 1
ATOM 1995 C C . TYR A 1 268 ? -5.413 0.507 15.258 1.00 94.19 268 TYR A C 1
ATOM 1997 O O . TYR A 1 268 ? -6.600 0.749 15.491 1.00 94.19 268 TYR A O 1
ATOM 2005 N N . SER A 1 269 ? -4.659 -0.255 16.031 1.00 90.88 269 SER A N 1
ATOM 2006 C CA . SER A 1 269 ? -5.122 -0.941 17.226 1.00 90.88 269 SER A CA 1
ATOM 2007 C C . SER A 1 269 ? -4.497 -0.342 18.487 1.00 90.88 269 SER A C 1
ATOM 2009 O O . SER A 1 269 ? -3.404 0.241 18.465 1.00 90.88 269 SER A O 1
ATOM 2011 N N . ALA A 1 270 ? -5.250 -0.423 19.581 1.00 84.38 270 ALA A N 1
ATOM 2012 C CA . ALA A 1 270 ? -4.892 0.148 20.873 1.00 84.38 270 ALA A CA 1
ATOM 2013 C C . ALA A 1 270 ? -5.402 -0.727 22.026 1.00 84.38 270 ALA A C 1
ATOM 2015 O O . ALA A 1 270 ? -6.155 -1.686 21.826 1.00 84.38 270 ALA A O 1
ATOM 2016 N N . GLY A 1 271 ? -4.954 -0.405 23.239 1.00 73.75 271 GLY A N 1
ATOM 2017 C CA . GLY A 1 271 ? -5.389 -1.081 24.455 1.00 73.75 271 GLY A CA 1
ATOM 2018 C C . GLY A 1 271 ? -6.680 -0.493 25.007 1.00 73.75 271 GLY A C 1
ATOM 2019 O O . GLY A 1 271 ? -7.255 0.444 24.453 1.00 73.75 271 GLY A O 1
ATOM 2020 N N . ASP A 1 272 ? -7.125 -1.047 26.130 1.00 65.31 272 ASP A N 1
ATOM 2021 C CA . ASP A 1 272 ? -8.205 -0.444 26.902 1.00 65.31 272 ASP A CA 1
ATOM 2022 C C . ASP A 1 272 ? -7.667 0.695 27.780 1.00 65.31 272 ASP A C 1
ATOM 2024 O O . ASP A 1 272 ? -6.610 0.555 28.404 1.00 65.31 272 ASP A O 1
ATOM 2028 N N . SER A 1 273 ? -8.391 1.814 27.832 1.00 55.81 273 SER A N 1
ATOM 2029 C CA . SER A 1 273 ? -8.066 2.987 28.652 1.00 55.81 273 SER A CA 1
ATOM 2030 C C . SER A 1 273 ? -8.149 2.708 30.152 1.00 55.81 273 SER A C 1
ATOM 2032 O O . SER A 1 273 ? -7.515 3.411 30.936 1.00 55.81 273 SER A O 1
ATOM 2034 N N . ASP A 1 274 ? -8.880 1.662 30.547 1.00 54.94 274 ASP A N 1
ATOM 2035 C CA . ASP A 1 274 ? -8.981 1.217 31.943 1.00 54.94 274 ASP A CA 1
ATOM 2036 C C . ASP A 1 274 ? -7.645 0.653 32.476 1.00 54.94 274 ASP A C 1
ATOM 2038 O O . ASP A 1 274 ? -7.476 0.466 33.679 1.00 54.94 274 ASP A O 1
ATOM 2042 N N . LEU A 1 275 ? -6.662 0.434 31.590 1.00 52.31 275 LEU A N 1
ATOM 2043 C CA . LEU A 1 275 ? -5.314 -0.050 31.906 1.00 52.31 275 LEU A CA 1
ATOM 2044 C C . LEU A 1 275 ? -4.248 1.066 31.960 1.00 52.31 275 LEU A C 1
ATOM 2046 O O . LEU A 1 275 ? -3.064 0.761 32.099 1.00 52.31 275 LEU A O 1
ATOM 2050 N N . GLY A 1 276 ? -4.641 2.345 31.861 1.00 48.22 276 GLY A N 1
ATOM 2051 C CA . GLY A 1 276 ? -3.756 3.510 32.014 1.00 48.22 276 GLY A CA 1
ATOM 2052 C C . GLY A 1 276 ? -3.683 4.435 30.791 1.00 48.22 276 GLY A C 1
ATOM 2053 O O . GLY A 1 276 ? -4.068 4.086 29.684 1.00 48.22 276 GLY A O 1
ATOM 2054 N N . ILE A 1 277 ? -3.169 5.657 30.974 1.00 49.16 277 ILE A N 1
ATOM 2055 C CA . ILE A 1 277 ? -3.135 6.701 29.924 1.00 49.16 277 ILE A CA 1
ATOM 2056 C C . ILE A 1 277 ? -2.208 6.314 28.752 1.00 49.16 277 ILE A C 1
ATOM 2058 O O . ILE A 1 277 ? -2.472 6.670 27.602 1.00 49.16 277 ILE A O 1
ATOM 2062 N N . ASP A 1 278 ? -1.170 5.516 29.018 1.00 48.44 278 ASP A N 1
ATOM 2063 C CA . ASP A 1 278 ? -0.207 5.054 28.013 1.00 48.44 278 ASP A CA 1
ATOM 2064 C C . ASP A 1 278 ? -0.793 4.053 26.995 1.00 48.44 278 ASP A C 1
ATOM 2066 O O . ASP A 1 278 ? -0.188 3.827 25.941 1.00 48.44 278 ASP A O 1
ATOM 2070 N N . THR A 1 279 ? -1.968 3.466 27.250 1.00 50.88 279 THR A N 1
ATOM 2071 C CA . THR A 1 279 ? -2.602 2.462 26.368 1.00 50.88 279 THR A CA 1
ATOM 2072 C C . THR A 1 279 ? -3.563 3.061 25.333 1.00 50.88 279 THR A C 1
ATOM 2074 O O . THR A 1 279 ? -3.994 2.348 24.425 1.00 50.88 279 THR A O 1
ATOM 2077 N N . VAL A 1 280 ? -3.870 4.362 25.439 1.00 54.81 280 VAL A N 1
ATOM 2078 C CA . VAL A 1 280 ? -4.867 5.070 24.608 1.00 54.81 280 VAL A CA 1
ATOM 2079 C C . VAL A 1 280 ? -4.296 5.531 23.262 1.00 54.81 280 VAL A C 1
ATOM 2081 O O . VAL A 1 280 ? -5.035 5.722 22.296 1.00 54.81 280 VAL A O 1
ATOM 2084 N N . VAL A 1 281 ? -2.976 5.704 23.171 1.00 64.25 281 VAL A N 1
ATOM 2085 C CA . VAL A 1 281 ? -2.308 6.049 21.909 1.00 64.25 281 VAL A CA 1
ATOM 2086 C C . VAL A 1 281 ? -2.300 4.816 21.002 1.00 64.25 281 VAL A C 1
ATOM 2088 O O . VAL A 1 281 ? -1.867 3.762 21.461 1.00 64.25 281 VAL A O 1
ATOM 2091 N N . PRO A 1 282 ? -2.719 4.922 19.728 1.00 70.19 282 PRO A N 1
ATOM 2092 C CA . PRO A 1 282 ? -2.557 3.853 18.751 1.00 70.19 282 PRO A CA 1
ATOM 2093 C C . PRO A 1 282 ? -1.135 3.284 18.748 1.00 70.19 282 PRO A C 1
ATOM 2095 O O . PRO A 1 282 ? -0.180 4.021 18.505 1.00 70.19 282 PRO A O 1
ATOM 2098 N N . ARG A 1 283 ? -0.981 1.991 19.048 1.00 80.12 283 ARG A N 1
ATOM 2099 C CA . ARG A 1 283 ? 0.344 1.374 19.241 1.00 80.12 283 ARG A CA 1
ATOM 2100 C C . ARG A 1 283 ? 0.758 0.444 18.116 1.00 80.12 283 ARG A C 1
ATOM 2102 O O . ARG A 1 283 ? 1.942 0.152 17.987 1.00 80.12 283 ARG A O 1
ATOM 2109 N N . HIS A 1 284 ? -0.195 -0.036 17.329 1.00 92.88 284 HIS A N 1
ATOM 2110 C CA . HIS A 1 284 ? 0.091 -1.028 16.310 1.00 92.88 284 HIS A CA 1
ATOM 2111 C C . HIS A 1 284 ? -0.791 -0.841 15.083 1.00 92.88 284 HIS A C 1
ATOM 2113 O O . HIS A 1 284 ? -1.970 -0.505 15.205 1.00 92.88 284 HIS A O 1
ATOM 2119 N N . VAL A 1 285 ? -0.205 -1.058 13.909 1.00 95.88 285 VAL A N 1
ATOM 2120 C CA . VAL A 1 285 ? -0.871 -0.899 12.615 1.00 95.88 285 VAL A CA 1
ATOM 2121 C C . VAL A 1 285 ? -0.952 -2.251 11.929 1.00 95.88 285 VAL A C 1
ATOM 2123 O O . VAL A 1 285 ? 0.068 -2.916 11.785 1.00 95.88 285 VAL A O 1
ATOM 2126 N N . VAL A 1 286 ? -2.144 -2.615 11.475 1.00 97.00 286 VAL A N 1
ATOM 2127 C CA . VAL A 1 286 ? -2.384 -3.758 10.585 1.00 97.00 286 VAL A CA 1
ATOM 2128 C C . VAL A 1 286 ? -2.964 -3.256 9.269 1.00 97.00 286 VAL A C 1
ATOM 2130 O O . VAL A 1 286 ? -3.438 -2.121 9.185 1.00 97.00 286 VAL A O 1
ATOM 2133 N N . LEU A 1 287 ? -2.913 -4.077 8.225 1.00 97.88 287 LEU A N 1
ATOM 2134 C CA . LEU A 1 287 ? -3.391 -3.704 6.895 1.00 97.88 287 LEU A CA 1
ATOM 2135 C C . LEU A 1 287 ? -4.449 -4.691 6.429 1.00 97.88 287 LEU A C 1
ATOM 2137 O O . LEU A 1 287 ? -4.132 -5.855 6.214 1.00 97.88 287 LEU A O 1
ATOM 2141 N N . LEU A 1 288 ? -5.686 -4.240 6.241 1.00 97.50 288 LEU A N 1
ATOM 2142 C CA . L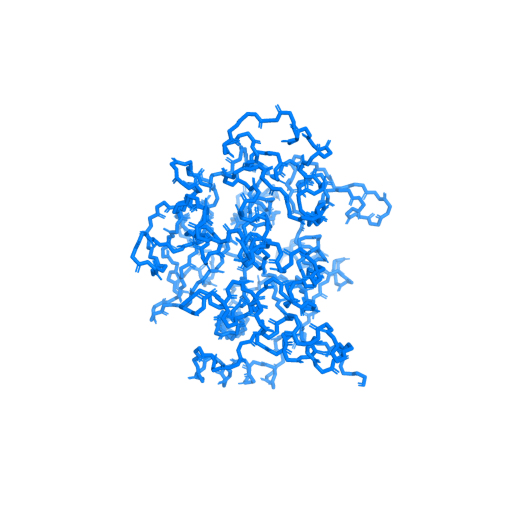EU A 1 288 ? -6.691 -5.058 5.573 1.00 97.50 288 LEU A CA 1
ATOM 2143 C C . LEU A 1 288 ? -6.324 -5.192 4.097 1.00 97.50 288 LEU A C 1
ATOM 2145 O O . LEU A 1 288 ? -6.033 -4.190 3.433 1.00 97.50 288 LEU A O 1
ATOM 2149 N N . VAL A 1 289 ? -6.346 -6.428 3.604 1.00 96.69 289 VAL A N 1
ATOM 2150 C CA . VAL A 1 289 ? -5.963 -6.765 2.228 1.00 96.69 289 VAL A CA 1
ATOM 2151 C C . VAL A 1 289 ? -7.063 -7.474 1.452 1.00 96.69 289 VAL A C 1
ATOM 2153 O O . VAL A 1 289 ? -7.033 -7.461 0.230 1.00 96.69 289 VAL A O 1
ATOM 2156 N N . ALA A 1 290 ? -8.049 -8.073 2.107 1.00 94.50 290 ALA A N 1
ATOM 2157 C CA . ALA A 1 290 ? -9.205 -8.648 1.427 1.00 94.50 290 ALA A CA 1
ATOM 2158 C C . ALA A 1 290 ? -10.412 -8.664 2.364 1.00 94.50 290 ALA A C 1
ATOM 2160 O O . ALA A 1 290 ? -10.241 -8.755 3.581 1.00 94.50 290 ALA A O 1
ATOM 2161 N N . ALA A 1 291 ? -11.612 -8.571 1.797 1.00 92.75 291 ALA A N 1
ATOM 2162 C CA . ALA A 1 291 ? -12.836 -8.934 2.499 1.00 92.75 291 ALA A CA 1
ATOM 2163 C C . ALA A 1 291 ? -12.996 -10.462 2.476 1.00 92.75 291 ALA A C 1
ATOM 2165 O O . ALA A 1 291 ? -12.542 -11.125 1.541 1.00 92.75 291 ALA A O 1
ATOM 2166 N N . THR A 1 292 ? -13.615 -11.008 3.513 1.00 90.94 292 THR A N 1
ATOM 2167 C CA . THR A 1 292 ? -14.023 -12.413 3.615 1.00 90.94 292 THR A CA 1
ATOM 2168 C C . THR A 1 292 ? -15.498 -12.465 4.003 1.00 90.94 292 THR A C 1
ATOM 2170 O O . THR A 1 292 ? -16.063 -11.445 4.396 1.00 90.94 292 THR A O 1
ATOM 2173 N N . ASP A 1 293 ? -16.116 -13.644 3.938 1.00 87.31 293 ASP A N 1
ATOM 2174 C CA . ASP A 1 293 ? -17.537 -13.803 4.284 1.00 87.31 293 ASP A CA 1
ATOM 2175 C C . ASP A 1 293 ? -17.847 -13.344 5.724 1.00 87.31 293 ASP A C 1
ATOM 2177 O O . ASP A 1 293 ? -18.876 -12.721 5.978 1.00 87.31 293 ASP A O 1
ATOM 2181 N N . ASP A 1 294 ? -16.912 -13.573 6.654 1.00 87.38 294 ASP A N 1
ATOM 2182 C CA . ASP A 1 294 ? -17.076 -13.285 8.087 1.00 87.38 294 ASP A CA 1
ATOM 2183 C C . ASP A 1 294 ? -16.295 -12.048 8.582 1.00 87.38 294 ASP A C 1
ATOM 2185 O O . ASP A 1 294 ? -16.267 -11.753 9.785 1.00 87.38 294 ASP A O 1
ATOM 2189 N N . GLY A 1 295 ? -15.631 -11.309 7.688 1.00 93.44 295 GLY A N 1
ATOM 2190 C CA . GLY A 1 295 ? -14.819 -10.152 8.062 1.00 93.44 295 GLY A CA 1
ATOM 2191 C C . GLY A 1 295 ? -13.755 -9.794 7.032 1.00 93.44 295 GLY A C 1
ATOM 2192 O O . GLY A 1 295 ? -14.060 -9.452 5.891 1.00 93.44 295 GLY A O 1
ATOM 2193 N N . PHE A 1 296 ? -12.492 -9.797 7.456 1.00 95.44 296 PHE A N 1
ATOM 2194 C CA . PHE A 1 296 ? -11.373 -9.393 6.611 1.00 95.44 296 PHE A CA 1
ATOM 2195 C C . PHE A 1 296 ? -10.154 -10.288 6.793 1.00 95.44 296 PHE A C 1
ATOM 2197 O O . PHE A 1 296 ? -9.925 -10.872 7.851 1.00 95.44 296 PHE A O 1
ATOM 2204 N N . LEU A 1 297 ? -9.306 -10.303 5.773 1.00 95.38 297 LEU A N 1
ATOM 2205 C CA . LEU A 1 297 ? -7.936 -10.773 5.873 1.00 95.38 297 LEU A CA 1
ATOM 2206 C C . LEU A 1 297 ? -7.022 -9.573 6.131 1.00 95.38 297 LEU A C 1
ATOM 2208 O O . LEU A 1 297 ? -7.042 -8.595 5.375 1.00 95.38 297 LEU A O 1
ATOM 2212 N N . ALA A 1 298 ? -6.221 -9.645 7.191 1.00 96.50 298 ALA A N 1
ATOM 2213 C CA . ALA A 1 298 ? -5.332 -8.572 7.616 1.00 96.50 298 ALA A CA 1
ATOM 2214 C C . ALA A 1 298 ? -3.872 -9.031 7.620 1.00 96.50 298 ALA A C 1
ATOM 2216 O O . ALA A 1 298 ? -3.549 -10.091 8.143 1.00 96.50 298 ALA A O 1
ATOM 2217 N N . TYR A 1 299 ? -2.973 -8.215 7.083 1.00 97.69 299 TYR A N 1
ATOM 2218 C CA . TYR A 1 299 ? -1.540 -8.367 7.286 1.00 97.69 299 TYR A CA 1
ATOM 2219 C C . TYR A 1 299 ? -1.143 -7.817 8.661 1.00 97.69 299 TYR A C 1
ATOM 2221 O O . TYR A 1 299 ? -1.342 -6.632 8.954 1.00 97.69 299 TYR A O 1
ATOM 2229 N N . GLU A 1 300 ? -0.562 -8.687 9.487 1.00 97.00 300 GLU A N 1
ATOM 2230 C CA . GLU A 1 300 ? -0.025 -8.374 10.807 1.00 97.00 300 GLU A CA 1
ATOM 2231 C C . GLU A 1 300 ? 1.512 -8.300 10.729 1.00 97.00 300 GLU A C 1
ATOM 2233 O O . GLU A 1 300 ? 2.180 -9.328 10.557 1.00 97.00 300 GLU A O 1
ATOM 2238 N N . PRO A 1 301 ? 2.103 -7.095 10.824 1.00 97.12 301 PRO A N 1
ATOM 2239 C CA . PRO A 1 301 ? 3.519 -6.893 10.541 1.00 97.12 301 PRO A CA 1
ATOM 2240 C C . PRO A 1 301 ? 4.454 -7.487 11.600 1.00 97.12 301 PRO A C 1
ATOM 2242 O O . PRO A 1 301 ? 5.593 -7.827 11.283 1.00 97.12 301 PRO A O 1
ATOM 2245 N N . GLY A 1 302 ? 4.004 -7.664 12.842 1.00 95.06 302 GLY A N 1
ATOM 2246 C CA . GLY A 1 302 ? 4.758 -8.320 13.909 1.00 95.06 302 GLY A CA 1
ATOM 2247 C C . GLY A 1 302 ? 5.093 -9.778 13.601 1.00 95.06 302 GLY A C 1
ATOM 2248 O O . GLY A 1 302 ? 6.194 -10.224 13.931 1.00 95.06 302 GLY A O 1
ATOM 2249 N N . ARG A 1 303 ? 4.178 -10.496 12.945 1.00 94.56 303 ARG A N 1
ATOM 2250 C CA . ARG A 1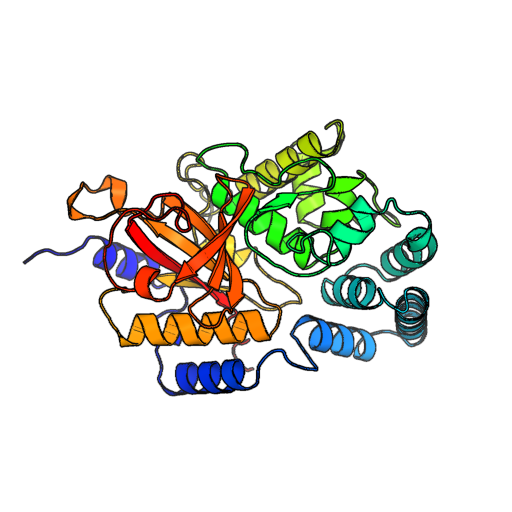 303 ? 4.337 -11.867 12.438 1.00 94.56 303 ARG A CA 1
ATOM 2251 C C . ARG A 1 303 ? 4.829 -11.914 10.996 1.00 94.56 303 ARG A C 1
ATOM 2253 O O . ARG A 1 303 ? 5.427 -12.911 10.610 1.00 94.56 303 ARG A O 1
ATOM 2260 N N . GLY A 1 304 ? 4.577 -10.862 10.221 1.00 96.56 304 GLY A N 1
ATOM 2261 C CA . GLY A 1 304 ? 4.798 -10.865 8.779 1.00 96.56 304 GLY A CA 1
ATOM 2262 C C . GLY A 1 304 ? 3.864 -11.843 8.063 1.00 96.56 304 GLY A C 1
ATOM 2263 O O . GLY A 1 304 ? 4.301 -12.615 7.215 1.00 96.56 304 GLY A O 1
ATOM 2264 N N . ALA A 1 305 ? 2.591 -11.875 8.461 1.00 96.38 305 ALA A N 1
ATOM 2265 C CA . ALA A 1 305 ? 1.628 -12.874 8.006 1.00 96.38 305 ALA A CA 1
ATOM 2266 C C . ALA A 1 305 ? 0.234 -12.276 7.800 1.00 96.38 305 ALA A C 1
ATOM 2268 O O . ALA A 1 305 ? -0.140 -11.313 8.469 1.00 96.38 305 ALA A O 1
ATOM 2269 N N . LEU A 1 306 ? -0.537 -12.882 6.900 1.00 96.50 306 LEU A N 1
ATOM 2270 C CA . LEU A 1 306 ? -1.973 -12.679 6.791 1.00 96.50 306 LEU A CA 1
ATOM 2271 C C . LEU A 1 306 ? -2.695 -13.509 7.849 1.00 96.50 306 LEU A C 1
ATOM 2273 O O . LEU A 1 306 ? -2.386 -14.686 8.046 1.00 96.50 306 LEU A O 1
ATOM 2277 N N . VAL A 1 307 ? -3.663 -12.888 8.508 1.00 94.94 307 VAL A N 1
ATOM 2278 C CA . VAL A 1 307 ? -4.490 -13.476 9.561 1.00 94.94 307 VAL A CA 1
ATOM 2279 C C . VAL A 1 307 ? -5.934 -13.028 9.388 1.00 94.94 307 VAL A C 1
ATOM 2281 O O . VAL A 1 307 ? -6.194 -11.883 9.006 1.00 94.94 307 VAL A O 1
ATOM 2284 N N . ALA A 1 308 ? -6.875 -13.927 9.656 1.00 94.19 308 ALA A N 1
ATOM 2285 C CA . ALA A 1 308 ? -8.290 -13.601 9.622 1.00 94.19 308 ALA A CA 1
ATOM 2286 C C . ALA A 1 308 ? -8.658 -12.652 10.774 1.00 94.19 308 ALA A C 1
ATOM 2288 O O . ALA A 1 308 ? -8.167 -12.764 11.903 1.00 94.19 308 ALA A O 1
ATOM 2289 N N . LEU A 1 309 ? -9.541 -11.707 10.473 1.00 92.81 309 LEU A N 1
ATOM 2290 C CA . LEU A 1 309 ? -10.083 -10.738 11.407 1.00 92.81 309 LEU A CA 1
ATOM 2291 C C . LEU A 1 309 ? -11.604 -10.721 11.254 1.00 92.81 309 LEU A C 1
ATOM 2293 O O . LEU A 1 309 ? -12.138 -10.096 10.336 1.00 92.81 309 LEU A O 1
ATOM 2297 N N . GLY A 1 310 ? -12.288 -11.437 12.145 1.00 90.81 310 GLY A N 1
ATOM 2298 C CA . GLY A 1 310 ? -13.743 -11.530 12.137 1.00 90.81 310 GLY A CA 1
ATOM 2299 C C . GLY A 1 310 ? -14.423 -10.218 12.536 1.00 90.81 310 GLY A C 1
ATOM 2300 O O . GLY A 1 310 ? -13.821 -9.330 13.156 1.00 90.81 310 GLY A O 1
ATOM 2301 N N . ALA A 1 311 ? -15.701 -10.082 12.182 1.00 86.00 311 ALA A N 1
ATOM 2302 C CA . ALA A 1 311 ? -16.497 -8.884 12.451 1.00 86.00 311 ALA A CA 1
ATOM 2303 C C . ALA A 1 311 ? -16.557 -8.494 13.947 1.00 86.00 311 ALA A C 1
ATOM 2305 O O . ALA A 1 311 ? -16.726 -7.319 14.293 1.00 86.00 311 ALA A O 1
ATOM 2306 N N . GLU A 1 312 ? -16.391 -9.455 14.857 1.00 86.44 312 GLU A N 1
ATOM 2307 C CA . GLU A 1 312 ? -16.330 -9.233 16.302 1.00 86.44 312 GLU A CA 1
ATOM 2308 C C . GLU A 1 312 ? -15.100 -8.432 16.744 1.00 86.44 312 GLU A C 1
ATOM 2310 O O . GLU A 1 312 ? -15.106 -7.851 17.831 1.00 86.44 312 GLU A O 1
ATOM 2315 N N . ALA A 1 313 ? -14.047 -8.366 15.925 1.00 86.88 313 ALA A N 1
ATOM 2316 C CA . ALA A 1 313 ? -12.845 -7.595 16.227 1.00 86.88 313 ALA A CA 1
ATOM 2317 C C . ALA A 1 313 ? -13.072 -6.076 16.232 1.00 86.88 313 ALA A C 1
ATOM 2319 O O . ALA A 1 313 ? -12.266 -5.335 16.800 1.00 86.88 313 ALA A O 1
ATOM 2320 N N . PHE A 1 314 ? -14.169 -5.615 15.629 1.00 88.31 314 PHE A N 1
ATOM 2321 C CA . PHE A 1 314 ? -14.480 -4.195 15.470 1.00 88.31 314 PHE A CA 1
ATOM 2322 C C . PHE A 1 314 ? -15.481 -3.663 16.497 1.00 88.31 314 PHE A C 1
ATOM 2324 O O . PHE A 1 314 ? -15.781 -2.473 16.481 1.00 88.31 314 PHE A O 1
ATOM 2331 N N . ARG A 1 315 ? -16.020 -4.523 17.372 1.00 85.75 315 ARG A N 1
ATOM 2332 C CA . ARG A 1 315 ? -17.063 -4.160 18.341 1.00 85.75 315 ARG A CA 1
ATOM 2333 C C . ARG A 1 315 ? -16.499 -4.115 19.756 1.00 85.75 315 ARG A C 1
ATOM 2335 O O . ARG A 1 315 ? -16.250 -5.160 20.351 1.00 85.75 315 ARG A O 1
ATOM 2342 N N . GLY A 1 316 ? -16.385 -2.903 20.297 1.00 76.44 316 GLY A N 1
ATOM 2343 C CA . GLY A 1 316 ? -15.958 -2.639 21.670 1.00 76.44 316 GLY A CA 1
ATOM 2344 C C . GLY A 1 316 ? -14.585 -3.218 22.056 1.00 76.44 316 GLY A C 1
ATOM 2345 O O . GLY A 1 316 ? -13.878 -3.815 21.239 1.00 76.44 316 GLY A O 1
ATOM 2346 N N . PRO A 1 317 ? -14.186 -3.058 23.331 1.00 76.50 317 PRO A N 1
ATOM 2347 C CA . PRO A 1 317 ? -13.039 -3.775 23.867 1.00 76.50 317 PRO A CA 1
ATOM 2348 C C . PRO A 1 317 ? -13.353 -5.275 23.952 1.00 76.50 317 PRO A C 1
ATOM 2350 O O . PRO A 1 317 ? -14.414 -5.677 24.425 1.00 76.50 317 PRO A O 1
ATOM 2353 N N . GLY A 1 318 ? -12.414 -6.108 23.504 1.00 80.06 318 GLY A N 1
ATOM 2354 C CA . GLY A 1 318 ? -12.508 -7.564 23.596 1.00 80.06 318 GLY A CA 1
ATOM 2355 C C . GLY A 1 318 ? -11.207 -8.208 24.081 1.00 80.06 318 GLY A C 1
ATOM 2356 O O . GLY A 1 318 ? -10.284 -7.502 24.505 1.00 80.06 318 GLY A O 1
ATOM 2357 N N . PRO A 1 319 ? -11.093 -9.547 24.010 1.00 84.25 319 PRO A N 1
ATOM 2358 C CA . PRO A 1 319 ? -9.822 -10.215 24.264 1.00 84.25 319 PRO A CA 1
ATOM 2359 C C . PRO A 1 319 ? -8.746 -9.700 23.301 1.00 84.25 319 PRO A C 1
ATOM 2361 O O . PRO A 1 319 ? -9.041 -9.208 22.211 1.00 84.25 319 PRO A O 1
ATOM 2364 N N . ARG A 1 320 ? -7.476 -9.818 23.698 1.00 86.19 320 ARG A N 1
ATOM 2365 C CA . ARG A 1 320 ? -6.348 -9.507 22.813 1.00 86.19 320 ARG A CA 1
ATOM 2366 C C . ARG A 1 320 ? -6.373 -10.446 21.609 1.00 86.19 320 ARG A C 1
ATOM 2368 O O . ARG A 1 320 ? -6.457 -11.659 21.787 1.00 86.19 320 ARG A O 1
ATOM 2375 N N . ARG A 1 321 ? -6.284 -9.891 20.399 1.00 86.69 321 ARG A N 1
ATOM 2376 C CA . ARG A 1 321 ? -6.383 -10.662 19.149 1.00 86.69 321 ARG A CA 1
ATOM 2377 C C . ARG A 1 321 ? -5.074 -10.628 18.384 1.00 86.69 321 ARG A C 1
ATOM 2379 O O . ARG A 1 321 ? -4.478 -9.568 18.210 1.00 86.69 321 ARG A O 1
ATOM 2386 N N . ALA A 1 322 ? -4.677 -11.783 17.861 1.00 79.75 322 ALA A N 1
ATOM 2387 C CA . ALA A 1 322 ? -3.514 -11.917 16.994 1.00 79.75 322 ALA A CA 1
ATOM 2388 C C . ALA A 1 322 ? -3.556 -10.929 15.818 1.00 79.75 322 ALA A C 1
ATOM 2390 O O . ALA A 1 322 ? -2.600 -10.188 15.629 1.00 79.75 322 ALA A O 1
ATOM 2391 N N . GLY A 1 323 ? -4.688 -10.853 15.106 1.00 80.62 323 GLY A N 1
ATOM 2392 C CA . GLY A 1 323 ? -4.883 -9.957 13.958 1.00 80.62 323 GLY A CA 1
ATOM 2393 C C . GLY A 1 323 ? -4.971 -8.469 14.270 1.00 80.62 323 GLY A C 1
ATOM 2394 O O . GLY A 1 323 ? -5.127 -7.670 13.357 1.00 80.62 323 GLY A O 1
ATOM 2395 N N . LEU A 1 324 ? -4.827 -8.091 15.539 1.00 86.50 324 LEU A N 1
ATOM 2396 C CA . LEU A 1 324 ? -4.662 -6.711 15.979 1.00 86.50 324 LEU A CA 1
ATOM 2397 C C . LEU A 1 324 ? -3.322 -6.534 16.702 1.00 86.50 324 LEU A C 1
ATOM 2399 O O . LEU A 1 324 ? -3.258 -5.747 17.631 1.00 86.50 324 LEU A O 1
ATOM 2403 N N . GLY A 1 325 ? -2.280 -7.315 16.398 1.00 83.56 325 GLY A N 1
ATOM 2404 C CA . GLY A 1 325 ? -0.983 -7.217 17.086 1.00 83.56 325 GLY A CA 1
ATOM 2405 C C . GLY A 1 325 ? -1.053 -7.492 18.593 1.00 83.56 325 GLY A C 1
ATOM 2406 O O . GLY A 1 325 ? -0.306 -6.903 19.372 1.00 83.56 325 GLY A O 1
ATOM 2407 N N . ASN A 1 326 ? -1.975 -8.365 19.013 1.00 86.06 326 ASN A N 1
ATOM 2408 C CA . ASN A 1 326 ? -2.321 -8.657 20.410 1.00 86.06 326 ASN A CA 1
ATOM 2409 C C . ASN A 1 326 ? -2.914 -7.470 21.191 1.00 86.06 326 ASN A C 1
ATOM 2411 O O . ASN A 1 326 ? -2.815 -7.422 22.419 1.00 86.06 326 ASN A O 1
ATOM 2415 N N . TRP A 1 327 ? -3.584 -6.547 20.504 1.00 87.94 327 TRP A N 1
ATOM 2416 C CA . TRP A 1 327 ? -4.390 -5.489 21.113 1.00 87.94 327 TRP A CA 1
ATOM 2417 C C . TRP A 1 327 ? -5.873 -5.884 21.202 1.00 87.94 327 TRP A C 1
ATOM 2419 O O . TRP A 1 327 ? -6.311 -6.868 20.598 1.00 87.94 327 TRP A O 1
ATOM 2429 N N . SER A 1 328 ? -6.642 -5.160 22.019 1.00 86.00 328 SER A N 1
ATOM 2430 C CA . SER A 1 328 ? -8.031 -5.510 22.357 1.00 86.00 328 SER A CA 1
ATOM 2431 C C . SER A 1 328 ? -9.075 -4.865 21.446 1.00 86.00 328 SER A C 1
ATOM 2433 O O . SER A 1 328 ? -10.218 -5.330 21.430 1.00 86.00 328 SER A O 1
ATOM 2435 N N . ARG A 1 329 ? -8.709 -3.808 20.707 1.00 89.06 329 ARG A N 1
ATOM 2436 C CA . ARG A 1 329 ? -9.648 -3.009 19.909 1.00 89.06 329 ARG A CA 1
ATOM 2437 C C . ARG A 1 329 ? -8.990 -2.230 18.772 1.00 89.06 329 ARG A C 1
ATOM 2439 O O . ARG A 1 329 ? -7.800 -1.906 18.826 1.00 89.06 329 ARG A O 1
ATOM 2446 N N . VAL A 1 330 ? -9.801 -1.877 17.777 1.00 90.88 330 VAL A N 1
ATOM 2447 C CA . VAL A 1 330 ? -9.464 -0.916 16.716 1.00 90.88 330 VAL A CA 1
ATOM 2448 C C . VAL A 1 330 ? -9.804 0.496 17.198 1.00 90.88 330 VAL A C 1
ATOM 2450 O O . VAL A 1 330 ? -10.901 0.742 17.688 1.00 90.88 330 VAL A O 1
ATOM 2453 N N . ALA A 1 331 ? -8.861 1.427 17.067 1.00 89.69 331 ALA A N 1
ATOM 2454 C CA . ALA A 1 331 ? -9.001 2.806 17.545 1.00 89.69 331 ALA A CA 1
ATOM 2455 C C . ALA A 1 331 ? -9.004 3.845 16.414 1.00 89.69 331 ALA A C 1
ATOM 2457 O O . ALA A 1 331 ? -9.526 4.949 16.581 1.00 89.69 331 ALA A O 1
ATOM 2458 N N . TRP A 1 332 ? -8.417 3.515 15.262 1.00 92.31 332 TRP A N 1
ATOM 2459 C CA . TRP A 1 332 ? -8.310 4.424 14.123 1.00 92.31 332 TRP A CA 1
ATOM 2460 C C . TRP A 1 332 ? -8.367 3.644 12.812 1.00 92.31 332 TRP A C 1
ATOM 2462 O O . TRP A 1 332 ? -7.853 2.529 12.725 1.00 92.31 332 TRP A O 1
ATOM 2472 N N . VAL A 1 333 ? -8.928 4.263 11.781 1.00 93.50 333 VAL A N 1
ATOM 2473 C CA . VAL A 1 333 ? -8.967 3.745 10.411 1.00 93.50 333 VAL A CA 1
ATOM 2474 C C . VAL A 1 333 ? -8.374 4.776 9.452 1.00 93.50 333 VAL A C 1
ATOM 2476 O O . VAL A 1 333 ? -8.523 5.985 9.652 1.00 93.50 333 VAL A O 1
ATOM 2479 N N . VAL A 1 334 ? -7.673 4.315 8.419 1.00 95.50 334 VAL A N 1
ATOM 2480 C CA . VAL A 1 334 ? -7.175 5.152 7.323 1.00 95.50 334 VAL A CA 1
ATOM 2481 C C . VAL A 1 334 ? -7.868 4.707 6.038 1.00 95.50 334 VAL A C 1
ATOM 2483 O O . VAL A 1 334 ? -7.617 3.615 5.543 1.00 95.50 334 VAL A O 1
ATOM 2486 N N . LEU A 1 335 ? -8.775 5.536 5.523 1.00 94.19 335 LEU A N 1
ATOM 2487 C CA . LEU A 1 335 ? -9.670 5.198 4.412 1.00 94.19 335 LEU A CA 1
ATOM 2488 C C . LEU A 1 335 ? -9.383 6.064 3.182 1.00 94.19 335 LEU A C 1
ATOM 2490 O O . LEU A 1 335 ? -8.974 7.222 3.342 1.00 94.19 335 LEU A O 1
ATOM 2494 N N . PRO A 1 336 ? -9.642 5.552 1.965 1.00 92.81 336 PRO A N 1
ATOM 2495 C CA . PRO A 1 336 ? -9.751 6.391 0.782 1.00 92.81 336 PRO A CA 1
ATOM 2496 C C . PRO A 1 336 ? -10.805 7.478 0.996 1.00 92.81 336 PRO A C 1
ATOM 2498 O O . PRO A 1 336 ? -11.903 7.208 1.475 1.00 92.81 336 PRO A O 1
ATOM 2501 N N . SER A 1 337 ? -10.482 8.706 0.613 1.00 84.06 337 SER A N 1
ATOM 2502 C CA . SER A 1 337 ? -11.439 9.802 0.525 1.00 84.06 337 SER A CA 1
ATOM 2503 C C . SER A 1 337 ? -11.799 10.020 -0.939 1.00 84.06 337 SER A C 1
ATOM 2505 O O . SER A 1 337 ? -10.882 10.083 -1.766 1.00 84.06 337 SER A O 1
ATOM 2507 N N . PRO A 1 338 ? -13.086 10.232 -1.276 1.00 62.78 338 PRO A N 1
ATOM 2508 C CA . PRO A 1 338 ? -13.452 10.840 -2.541 1.00 62.78 338 PRO A CA 1
ATOM 2509 C C . PRO A 1 338 ? -12.621 12.107 -2.722 1.00 62.78 338 PRO A C 1
ATOM 2511 O O . PRO A 1 338 ? -12.345 12.823 -1.747 1.00 62.78 338 PRO A O 1
ATOM 2514 N N . ALA A 1 339 ? -12.194 12.371 -3.955 1.00 55.09 339 ALA A N 1
ATOM 2515 C CA . ALA A 1 339 ? -11.749 13.710 -4.292 1.00 55.09 339 ALA A CA 1
ATOM 2516 C C . ALA A 1 339 ? -12.913 14.646 -3.951 1.00 55.09 339 ALA A C 1
ATOM 2518 O O . ALA A 1 339 ? -14.039 14.386 -4.375 1.00 55.09 339 ALA A O 1
ATOM 2519 N N . ASP A 1 340 ? -12.666 15.668 -3.128 1.00 44.00 340 ASP A N 1
ATOM 2520 C CA . ASP A 1 340 ? -13.645 16.733 -2.942 1.00 44.00 340 ASP A CA 1
ATOM 2521 C C . ASP A 1 340 ? -13.981 17.238 -4.350 1.00 44.00 340 ASP A C 1
ATOM 2523 O O . ASP A 1 340 ? -13.086 17.703 -5.060 1.00 44.00 340 ASP A O 1
ATOM 2527 N N . GLY A 1 341 ? -15.222 17.017 -4.789 1.00 30.28 341 GLY A N 1
ATOM 2528 C CA . GLY A 1 341 ? -15.680 17.443 -6.102 1.00 30.28 341 GLY A CA 1
ATOM 2529 C C . GLY A 1 341 ? -15.442 18.941 -6.242 1.00 30.28 341 GLY A C 1
ATOM 2530 O O . GLY A 1 341 ? -15.982 19.735 -5.468 1.00 30.28 341 GLY A O 1
ATOM 2531 N N . HIS A 1 342 ? -14.593 19.296 -7.197 1.00 28.27 342 HIS A N 1
ATOM 2532 C CA . HIS A 1 342 ? -14.664 20.573 -7.883 1.00 28.27 342 HIS A CA 1
ATOM 2533 C C . HIS A 1 342 ? -15.359 20.313 -9.210 1.00 28.27 342 HIS A C 1
ATOM 2535 O O . HIS A 1 342 ? -14.989 19.309 -9.861 1.00 28.27 342 HIS A O 1
#

Secondary structure (DSSP, 8-state):
----HHHHHHHHSGGGS-TTGGGSHHHHHHHHHHHHT-S-TT-HHHHHHHHHHHTS-HHHHHHHHHHHHHHGGGHHHHHHHHHTT--HHHHHHHHHHGGGS-HHHHHHHH-TT--TTSS--SEE-EETTEE---SSTT-HHHHHHHHHHHHH-HHHHHHHHH---BTTB--HHHHHHHHTTGGG--HHHHHHHHHHHHHHHHHHTT-BTTBPPPGGG---HHHHHHH--GGGPPEEEEE--TT-HHHHHHHHHHHHHHHHTT--EEEEEE--GGG-GGGSS--EEEEEEEEETTEEEEEETTTTEEEEEEGGGGSSS-S-BGGGTTBSEEEEEEEEPPP---

pLDDT: mean 87.83, std 15.44, range [26.95, 98.69]

Foldseek 3Di:
DDDDCLVVCCVVCVVLFPHCPLLDPVNLVVLQVLLVVFQDPQFLLNVLLVVLLVPDDPVLNVLLVVLLVLCPVLSVLSSLQVLQPHDSQLSSQCSVCVVVDDVLLSLLSSAQQADPVRHRDWDFRDSVPHGLAAPDQQLQLLSQLLNLCSRRHSQSSNCLAPVDGGPPDAPQLRVLLVVQVLNVQPHNVRSSNSSSSSSQCQQQQCVPPNHGHPSVQHGDQSSSQCSNQRSNFGKGKDWAPLQDPSSLSSQQSQQSSCLSSVHKKKWFFFADCVVDPVGLRRRHIWIFNHADPFGTWIQGNNRSITDDDGSVQSHPFAAQDVRNVRHRHTTMIMGGDDDPDD

Organism: NCBI:txid3075620

Sequence (342 aa):
MGWTLTSVVARTLRPFGWGRRWLAEPAVEHAQHLAEAGARERDAAARAWERRLEGSSLADRRALETAHAELDADSDVIRRAGAAGAPVDSIAALASGWRRLHDDAKAAARDPFAATVGVRREGPVAFGVVTARQVDQTTCGAAVLGLMHAATDPFVAIWVVTGRLFAGYTPEAVAAAIIAGGAAADGIEGRWTAVQRGQHAATTRRALGPFGWPRSLGTPPWRLADLTRPYGVRYRSAVLDDRSQGAVQAMVAHASAALADGLLVPLYSAGDSDLGIDTVVPRHVVLLVAATDDGFLAYEPGRGALVALGAEAFRGPGPRRAGLGNWSRVAWVVLPSPADGH

Radius of gyration: 19.64 Å; chains: 1; bounding box: 50×42×64 Å